Protein AF-A0A924ZHU3-F1 (afdb_monomer)

Secondary structure (DSSP, 8-state):
-HHHHHHTHHHHHHHHHHHTTTSPEEPHHHHHHHHHHHHHTTS--S-HHHHHHHHHHHHTS-GGG--HHHHGGGSSSPPPHHHHGGG---TTTEE--HHHHHHHHHHHHHHHHHHH----GGGSHHHHHHHHHHHHS--TTS--SS--HHHHHHHHHHHHTTT--HHHHHHHHHHHHHHHHT--

Radius of gyration: 19.85 Å; Cα contacts (8 Å, |Δi|>4): 183; chains: 1; bounding box: 43×30×58 Å

Nearest PDB structures (foldseek):
  6e0n-assembly1_A  TM=4.606E-01  e=7.097E+00  Elizabethkingia meningoseptica ATCC 13253 = NBRC 12535
  4f6u-assembly1_B  TM=2.136E-01  e=9.242E+00  Homo sapiens

Solvent-accessible surface area (backbone atoms only — not comparable to full-atom values): 10294 Å² total; per-residue (Å²): 107,71,70,58,52,58,51,41,35,43,61,52,49,25,50,53,60,54,49,46,60,32,68,24,36,63,25,75,67,46,46,52,49,53,52,52,51,33,42,76,68,66,26,45,88,75,59,69,69,61,51,48,51,56,50,48,61,55,34,68,45,47,48,94,74,56,46,72,75,64,56,29,74,78,34,80,41,77,73,55,72,79,62,53,58,70,73,64,70,37,29,70,37,31,40,68,57,67,66,59,50,46,52,50,15,47,52,51,28,54,54,48,32,71,75,66,73,52,89,52,69,76,57,29,47,69,47,39,31,53,26,48,49,52,56,54,54,31,58,96,87,48,74,41,65,86,62,47,49,64,58,51,53,55,41,38,51,65,64,38,59,86,77,52,51,75,79,52,44,56,55,50,52,51,49,50,52,57,50,55,68,42,64,113

Foldseek 3Di:
DLVVCLLCVQVVLLVLLQQLQQLWAFDPVLLVVLVVLCVVVQFDDDDSVLSVVLSVVLSNHGNVPRDQVSSQVVTPHRDDPVSVVSRRDWLQGTDGDLVSLLVSLVVQLVSCCVVVVDPDPLSDSVLSSQLSCCQSNDDPPDDTHSDGSVSSLVSSCVSCVVPDDPVVVVVSVVVSVVSVVSVD

Sequence (184 aa):
MMQQIWKSFPRILEQRINQLLDEAQPNSLKAFQLYKTCQAEKLWQESFEKFQLHLQDYCSLPRIERTKGQFDRYLDRPMDASIYENFHLNFRTAQIHAGSVRNLASWTHQLMRVNLQTDDEAVSISTLEKTLNRLTQPGPLNKNLNLEFSDFCETWKSVVAPFISIPNQKRFEELLAELHALDI

pLDDT: mean 90.36, std 6.96, range [60.12, 97.44]

Structure (mmCIF, N/CA/C/O backbone):
data_AF-A0A924ZHU3-F1
#
_entry.id   AF-A0A924ZHU3-F1
#
loop_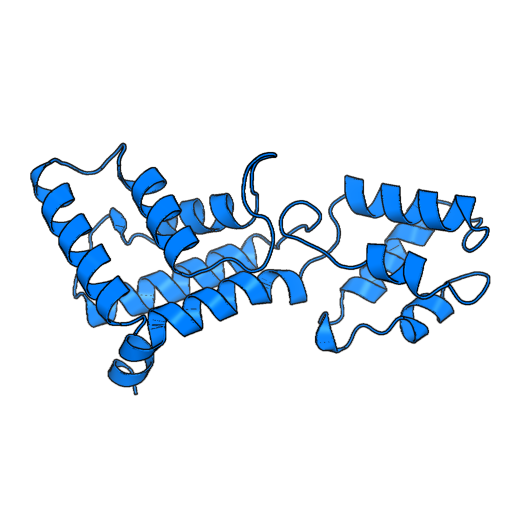
_atom_site.group_PDB
_atom_site.id
_atom_site.type_symbol
_atom_site.label_atom_id
_atom_site.label_alt_id
_atom_site.label_comp_id
_atom_site.label_asym_id
_atom_site.label_entity_id
_atom_site.label_seq_id
_atom_site.pdbx_PDB_ins_code
_atom_site.Cartn_x
_atom_site.Cartn_y
_atom_site.Cartn_z
_atom_site.occupancy
_atom_site.B_iso_or_equiv
_atom_site.auth_seq_id
_atom_site.auth_comp_id
_atom_site.auth_asym_id
_atom_site.auth_atom_id
_atom_site.pdbx_PDB_model_num
ATOM 1 N N . MET A 1 1 ? -23.331 -13.950 9.937 1.00 60.75 1 MET A N 1
ATOM 2 C CA . MET A 1 1 ? -22.477 -13.281 8.930 1.00 60.75 1 MET A CA 1
ATOM 3 C C . MET A 1 1 ? -21.673 -12.131 9.543 1.00 60.75 1 MET A C 1
ATOM 5 O O . MET A 1 1 ? -20.464 -12.263 9.621 1.00 60.75 1 MET A O 1
ATOM 9 N N . MET A 1 2 ? -22.302 -11.080 10.089 1.00 67.56 2 MET A N 1
ATOM 10 C CA . MET A 1 2 ? -21.589 -9.948 10.726 1.00 67.56 2 MET A CA 1
ATOM 11 C C . MET A 1 2 ? -20.653 -10.350 11.882 1.00 67.56 2 MET A C 1
ATOM 13 O O . MET A 1 2 ? -19.510 -9.919 11.909 1.00 67.56 2 MET A O 1
ATOM 17 N N . GLN A 1 3 ? -21.081 -11.251 12.774 1.00 73.38 3 GLN A N 1
ATOM 18 C CA . GLN A 1 3 ? -20.228 -11.750 13.867 1.00 73.38 3 GLN A CA 1
ATOM 19 C C . GLN A 1 3 ? -19.019 -12.568 13.383 1.00 73.38 3 GLN A C 1
ATOM 21 O O . GLN A 1 3 ? -17.978 -12.563 14.027 1.00 73.38 3 GLN A O 1
ATOM 26 N N . GLN A 1 4 ? -19.140 -13.280 12.257 1.00 75.94 4 GLN A N 1
ATOM 27 C CA . GLN A 1 4 ? -18.009 -14.010 11.669 1.00 75.94 4 GLN A CA 1
ATOM 28 C C . GLN A 1 4 ? -17.014 -13.039 11.029 1.00 75.94 4 GLN A C 1
ATOM 30 O O . GLN A 1 4 ? -15.817 -13.193 11.227 1.00 75.94 4 GLN A O 1
ATOM 35 N N . ILE A 1 5 ? -17.509 -12.008 10.334 1.00 81.69 5 ILE A N 1
ATOM 36 C CA . ILE A 1 5 ? -16.665 -10.940 9.781 1.00 81.69 5 ILE A CA 1
ATOM 37 C C . ILE A 1 5 ? -15.927 -10.209 10.906 1.00 81.69 5 ILE A C 1
ATOM 39 O O . ILE A 1 5 ? -14.743 -9.937 10.762 1.00 81.69 5 ILE A O 1
ATOM 43 N N . TRP A 1 6 ? -16.594 -9.946 12.033 1.00 87.88 6 TRP A N 1
ATOM 44 C CA . TRP A 1 6 ? -15.964 -9.331 13.201 1.00 87.88 6 TRP A CA 1
ATOM 45 C C . TRP A 1 6 ? -14.854 -10.198 13.798 1.00 87.88 6 TRP A C 1
ATOM 47 O O . TRP A 1 6 ? -13.767 -9.702 14.056 1.00 87.88 6 TRP A O 1
ATOM 57 N N . LYS A 1 7 ? -15.077 -11.509 13.938 1.00 87.25 7 LYS A N 1
ATOM 58 C CA . LYS A 1 7 ? -14.036 -12.434 14.416 1.00 87.25 7 LYS A CA 1
ATOM 59 C C . LYS A 1 7 ? -12.808 -12.489 13.511 1.00 87.25 7 LYS A C 1
ATOM 61 O O . LYS A 1 7 ? -11.726 -12.768 13.990 1.00 87.25 7 LYS A O 1
ATOM 66 N N . SER A 1 8 ? -12.974 -12.242 12.216 1.00 90.19 8 SER A N 1
ATOM 67 C CA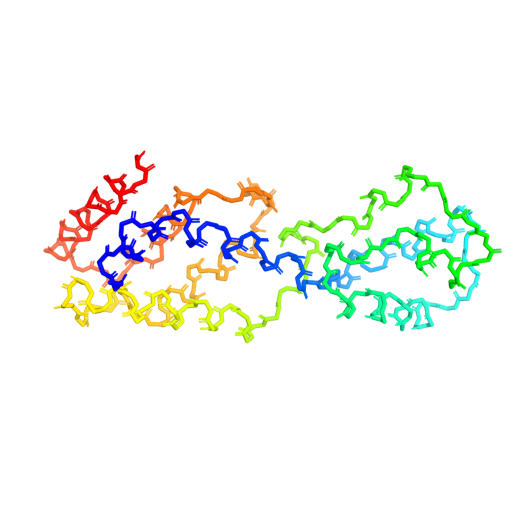 . SER A 1 8 ? -11.867 -12.186 11.255 1.00 90.19 8 SER A CA 1
ATOM 68 C C . SER A 1 8 ? -11.434 -10.757 10.930 1.00 90.19 8 SER A C 1
ATOM 70 O O . SER A 1 8 ? -10.665 -10.559 9.991 1.00 90.19 8 SER A O 1
ATOM 72 N N . PHE A 1 9 ? -11.937 -9.758 11.660 1.00 92.44 9 PHE A N 1
ATOM 73 C CA . PHE A 1 9 ? -11.717 -8.353 11.344 1.00 92.44 9 PHE A CA 1
ATOM 74 C C . PHE A 1 9 ? -10.229 -7.976 11.300 1.00 92.44 9 PHE A C 1
ATOM 76 O O . PHE A 1 9 ? -9.853 -7.391 10.283 1.00 92.44 9 PHE A O 1
ATOM 83 N N . PRO A 1 10 ? -9.380 -8.346 12.286 1.00 93.69 10 PRO A N 1
ATOM 84 C CA . PRO A 1 10 ? -7.948 -8.037 12.251 1.00 93.69 10 PRO A CA 1
ATOM 85 C C . PRO A 1 10 ? -7.275 -8.499 10.959 1.00 93.69 10 PRO A C 1
ATOM 87 O O . PRO A 1 10 ? -6.765 -7.693 10.179 1.00 93.69 10 PRO A O 1
ATOM 90 N N . ARG A 1 11 ? -7.424 -9.792 10.655 1.00 93.94 11 ARG A N 1
ATOM 91 C CA . ARG A 1 11 ? -6.880 -10.421 9.452 1.00 93.94 11 ARG A CA 1
ATOM 92 C C . ARG A 1 11 ? -7.414 -9.800 8.161 1.00 93.94 11 ARG A C 1
ATOM 94 O O . ARG A 1 11 ? -6.655 -9.592 7.219 1.00 93.94 11 ARG A O 1
ATOM 101 N N . ILE A 1 12 ? -8.717 -9.523 8.078 1.00 94.62 12 ILE A N 1
ATOM 102 C CA . ILE A 1 12 ? -9.308 -8.922 6.871 1.00 94.62 12 ILE A CA 1
ATOM 103 C C . ILE A 1 12 ? -8.817 -7.481 6.700 1.00 94.62 12 ILE A C 1
ATOM 105 O O . ILE A 1 12 ? -8.550 -7.067 5.572 1.00 94.62 12 ILE A O 1
ATOM 109 N N . LEU A 1 13 ? -8.701 -6.712 7.786 1.00 95.75 13 LEU A N 1
ATOM 110 C CA . LEU A 1 13 ? -8.187 -5.347 7.728 1.00 95.75 13 LEU A CA 1
ATOM 111 C C . LEU A 1 13 ? -6.731 -5.344 7.259 1.00 95.75 13 LEU A C 1
ATOM 113 O O . LEU A 1 13 ? -6.408 -4.608 6.331 1.00 95.75 13 LEU A O 1
ATOM 117 N N . GLU A 1 14 ? -5.886 -6.194 7.838 1.00 95.38 14 GLU A N 1
ATOM 118 C CA . GLU A 1 14 ? -4.491 -6.367 7.424 1.00 95.38 14 GLU A CA 1
ATOM 119 C C . GLU A 1 14 ? -4.380 -6.685 5.926 1.00 95.38 14 GLU A C 1
ATOM 121 O O . GLU A 1 14 ? -3.651 -6.018 5.182 1.00 95.38 14 GLU A O 1
ATOM 126 N N . GLN A 1 15 ? -5.155 -7.666 5.456 1.00 94.69 15 GLN A N 1
ATOM 127 C CA . GLN A 1 15 ? -5.197 -8.039 4.043 1.00 94.69 15 GLN A CA 1
ATOM 128 C C . GLN A 1 15 ? -5.608 -6.859 3.164 1.00 94.69 15 GLN A C 1
ATOM 130 O O . GLN A 1 15 ? -4.941 -6.575 2.172 1.00 94.69 15 GLN A O 1
ATOM 135 N N . ARG A 1 16 ? -6.669 -6.140 3.544 1.00 95.44 16 ARG A N 1
ATOM 136 C CA . ARG A 1 16 ? -7.164 -4.984 2.788 1.00 95.44 16 ARG A CA 1
ATOM 137 C C . ARG A 1 16 ? -6.170 -3.830 2.757 1.00 95.44 16 ARG A C 1
ATOM 139 O O . ARG A 1 16 ? -6.053 -3.190 1.720 1.00 95.44 16 ARG A O 1
ATOM 146 N N . ILE A 1 17 ? -5.451 -3.571 3.853 1.00 95.81 17 ILE A N 1
ATOM 147 C CA . ILE A 1 17 ? -4.388 -2.559 3.888 1.00 95.81 17 ILE A CA 1
ATOM 148 C C . ILE A 1 17 ? -3.309 -2.926 2.869 1.00 95.81 17 ILE A C 1
ATOM 150 O O . ILE A 1 17 ? -2.978 -2.104 2.019 1.00 95.81 17 ILE A O 1
ATOM 154 N N . ASN A 1 18 ? -2.792 -4.157 2.904 1.00 94.44 18 ASN A N 1
ATOM 155 C CA . ASN A 1 18 ? -1.732 -4.588 1.987 1.00 94.44 18 ASN A CA 1
ATOM 156 C C . ASN A 1 18 ? -2.194 -4.652 0.521 1.00 94.44 18 ASN A C 1
ATOM 158 O O . ASN A 1 18 ? -1.423 -4.298 -0.370 1.00 94.44 18 ASN A O 1
ATOM 162 N N . GLN A 1 19 ? -3.457 -5.010 0.271 1.00 93.50 19 GLN A N 1
ATOM 163 C CA . GLN A 1 19 ? -4.068 -5.000 -1.065 1.00 93.50 19 GLN A CA 1
ATOM 164 C C . GLN A 1 19 ? -4.137 -3.603 -1.694 1.00 93.50 19 GLN A C 1
ATOM 166 O O . GLN A 1 19 ? -4.216 -3.497 -2.915 1.00 93.50 19 GLN A O 1
ATOM 171 N N . LEU A 1 20 ? -4.018 -2.517 -0.917 1.00 93.88 20 LEU A N 1
ATOM 172 C CA . LEU A 1 20 ? -3.909 -1.169 -1.491 1.00 93.88 20 LEU A CA 1
ATOM 173 C C . LEU A 1 20 ? -2.699 -1.033 -2.429 1.00 93.88 20 LEU A C 1
ATOM 175 O O . LEU A 1 20 ? -2.743 -0.235 -3.362 1.00 93.88 20 LEU A O 1
ATOM 179 N N . LEU A 1 21 ? -1.634 -1.817 -2.222 1.00 92.19 21 LEU A N 1
ATOM 180 C CA . LEU A 1 21 ? -0.483 -1.851 -3.131 1.00 92.19 21 LEU A CA 1
ATOM 181 C C . LEU A 1 21 ? -0.802 -2.502 -4.479 1.00 92.19 21 LEU A C 1
ATOM 183 O O . LEU A 1 21 ? -0.113 -2.219 -5.461 1.00 92.19 21 LEU A O 1
ATOM 187 N N . ASP A 1 22 ? -1.827 -3.351 -4.543 1.00 88.94 22 ASP A N 1
ATOM 188 C CA . ASP A 1 22 ? -2.189 -4.055 -5.771 1.00 88.94 22 ASP A CA 1
ATOM 189 C C . ASP A 1 22 ? -2.888 -3.130 -6.772 1.00 88.94 22 ASP A C 1
ATOM 191 O O . ASP A 1 22 ? -2.749 -3.309 -7.983 1.00 88.94 22 ASP A O 1
ATOM 195 N N . GLU A 1 23 ? -3.574 -2.107 -6.264 1.00 85.75 23 GLU A N 1
ATOM 196 C CA . GLU A 1 23 ? -4.248 -1.054 -7.035 1.00 85.75 23 GLU A CA 1
ATOM 197 C C . GLU A 1 23 ? -3.365 0.190 -7.231 1.00 85.75 23 GLU A C 1
ATOM 199 O O . GLU A 1 23 ? -3.745 1.143 -7.912 1.00 85.75 23 GLU A O 1
ATOM 204 N N . ALA A 1 24 ? -2.178 0.211 -6.623 1.00 91.56 24 ALA A N 1
ATOM 205 C CA . ALA A 1 24 ? -1.328 1.388 -6.605 1.00 91.56 24 ALA A CA 1
ATOM 206 C C . ALA A 1 24 ? -0.560 1.605 -7.913 1.00 91.56 24 ALA A C 1
ATOM 208 O O . ALA A 1 24 ? -0.170 0.660 -8.616 1.00 91.56 24 ALA A O 1
ATOM 209 N N . GLN A 1 25 ? -0.257 2.879 -8.162 1.00 91.81 25 GLN A N 1
ATOM 210 C CA . GLN A 1 25 ? 0.701 3.330 -9.170 1.00 91.81 25 GLN A CA 1
ATOM 211 C C . GLN A 1 25 ? 2.024 3.724 -8.499 1.00 91.81 25 GLN A C 1
ATOM 213 O O . GLN A 1 25 ? 2.029 4.040 -7.311 1.00 91.81 25 GLN A O 1
ATOM 218 N N . PRO A 1 26 ? 3.164 3.717 -9.205 1.00 94.06 26 PRO A N 1
ATOM 219 C CA . PRO A 1 26 ? 4.381 4.332 -8.691 1.00 94.06 26 PRO A CA 1
ATOM 220 C C . PRO A 1 26 ? 4.170 5.836 -8.492 1.00 94.06 26 PRO A C 1
ATOM 222 O O . PRO A 1 26 ? 3.602 6.506 -9.350 1.00 94.06 26 PRO A O 1
ATOM 225 N N . ASN A 1 27 ? 4.679 6.385 -7.391 1.00 94.62 27 ASN A N 1
ATOM 226 C CA . ASN A 1 27 ? 4.743 7.835 -7.226 1.00 94.62 27 ASN A CA 1
ATOM 227 C C . ASN A 1 27 ? 5.731 8.467 -8.224 1.00 94.62 27 ASN A C 1
ATOM 229 O O . ASN A 1 27 ? 6.547 7.774 -8.837 1.00 94.62 27 ASN A O 1
ATOM 233 N N . SER A 1 28 ? 5.697 9.794 -8.366 1.00 93.88 28 SER A N 1
ATOM 234 C CA . SER A 1 28 ? 6.500 10.510 -9.369 1.00 93.88 28 SER A CA 1
ATOM 235 C C . SER A 1 28 ? 8.000 10.217 -9.272 1.00 93.88 28 SER A C 1
ATOM 237 O O . SER A 1 28 ? 8.669 10.063 -10.293 1.00 93.88 28 SER A O 1
ATOM 239 N N . LEU A 1 29 ? 8.532 10.090 -8.050 1.00 94.50 29 LEU A N 1
ATOM 240 C CA . LEU A 1 29 ? 9.942 9.766 -7.838 1.00 94.50 29 LEU A CA 1
ATOM 241 C C . LEU A 1 29 ? 10.261 8.351 -8.331 1.00 94.50 29 LEU A C 1
ATOM 243 O O . LEU A 1 29 ? 11.235 8.161 -9.059 1.00 94.50 29 LEU A O 1
ATOM 247 N N . LYS A 1 30 ? 9.433 7.365 -7.971 1.00 96.06 30 LYS A N 1
ATOM 248 C CA . LYS A 1 30 ? 9.611 5.981 -8.409 1.00 96.06 30 LYS A CA 1
ATOM 249 C C . LYS A 1 30 ? 9.451 5.851 -9.922 1.00 96.06 30 LYS A C 1
ATOM 251 O O . LYS A 1 30 ? 10.271 5.188 -10.548 1.00 96.06 30 LYS A O 1
ATOM 256 N N . ALA A 1 31 ? 8.454 6.505 -10.513 1.00 96.56 31 ALA A N 1
ATOM 257 C CA . ALA A 1 31 ? 8.241 6.510 -11.958 1.00 96.56 31 ALA A CA 1
ATOM 258 C C . ALA A 1 31 ? 9.472 7.049 -12.704 1.00 96.56 31 ALA A C 1
ATOM 260 O O . ALA A 1 31 ? 9.943 6.431 -13.660 1.00 96.56 31 ALA A O 1
ATOM 261 N N . PHE A 1 32 ? 10.051 8.151 -12.221 1.00 96.56 32 PHE A N 1
ATOM 262 C CA . PHE A 1 32 ? 11.265 8.718 -12.803 1.00 96.56 32 PHE A CA 1
ATOM 263 C C . PHE A 1 32 ? 12.495 7.818 -12.615 1.00 96.56 32 PHE A C 1
ATOM 265 O O . PHE A 1 32 ? 13.305 7.681 -13.531 1.00 96.56 32 PHE A O 1
ATOM 272 N N . GLN A 1 33 ? 12.631 7.166 -11.456 1.00 96.50 33 GLN A N 1
ATOM 273 C CA . GLN A 1 33 ? 13.689 6.177 -11.228 1.00 96.50 33 GLN A CA 1
ATOM 274 C C . GLN A 1 33 ? 13.585 5.008 -12.213 1.00 96.50 33 GLN A C 1
ATOM 276 O O . GLN A 1 33 ? 14.586 4.662 -12.833 1.00 96.50 33 GLN A O 1
ATOM 281 N N . LEU A 1 34 ? 12.386 4.447 -12.401 1.00 96.56 34 LEU A N 1
ATOM 282 C CA . LEU A 1 34 ? 12.150 3.356 -13.352 1.00 96.56 34 LEU A CA 1
ATOM 283 C C . LEU A 1 34 ? 12.508 3.770 -14.780 1.00 96.56 34 LEU A C 1
ATOM 285 O O . LEU A 1 34 ? 13.227 3.044 -15.462 1.00 96.56 34 LEU A O 1
ATOM 289 N N . TYR A 1 35 ? 12.093 4.968 -15.195 1.00 97.12 35 TYR A N 1
ATOM 290 C CA . TYR A 1 35 ? 12.484 5.542 -16.480 1.00 97.12 35 TYR A CA 1
ATOM 291 C C . TYR A 1 35 ? 14.008 5.600 -16.636 1.00 97.12 35 TYR A C 1
ATOM 293 O O . TYR A 1 35 ? 14.548 5.126 -17.635 1.00 97.12 35 TYR A O 1
ATOM 301 N N . LYS A 1 36 ? 14.724 6.129 -15.636 1.00 97.44 36 LYS A N 1
ATOM 302 C CA . LYS A 1 36 ? 16.190 6.224 -15.677 1.00 97.44 36 LYS A CA 1
ATOM 303 C C . LYS A 1 36 ? 16.874 4.865 -15.715 1.00 97.44 36 LYS A C 1
ATOM 305 O O . LYS A 1 36 ? 17.852 4.720 -16.447 1.00 97.44 36 LYS A O 1
ATOM 310 N N . THR A 1 37 ? 16.350 3.879 -14.996 1.00 96.12 37 THR A N 1
ATOM 311 C CA . THR A 1 37 ? 16.824 2.496 -15.088 1.00 96.12 37 THR A CA 1
ATOM 312 C C . THR A 1 37 ? 16.625 1.946 -16.501 1.00 96.12 37 THR A C 1
ATOM 314 O O . THR A 1 37 ? 17.580 1.453 -17.091 1.00 96.12 37 THR A O 1
ATOM 317 N N . CYS A 1 38 ? 15.440 2.103 -17.099 1.00 95.75 38 CYS A N 1
ATOM 318 C CA . CYS A 1 38 ? 15.186 1.657 -18.471 1.00 95.75 38 CYS A CA 1
ATOM 319 C C . CYS A 1 38 ? 16.083 2.363 -19.504 1.00 95.75 38 CYS A C 1
ATOM 321 O O . CYS A 1 38 ? 16.545 1.713 -20.441 1.00 95.75 38 CYS A O 1
ATOM 323 N N . GLN A 1 39 ? 16.388 3.655 -19.328 1.00 96.19 39 GLN A N 1
ATOM 324 C CA . GLN A 1 39 ? 17.339 4.368 -20.192 1.00 96.19 39 GLN A CA 1
ATOM 325 C C . GLN A 1 39 ? 18.766 3.822 -20.062 1.00 96.19 39 GLN A C 1
ATOM 327 O O . GLN A 1 39 ? 19.419 3.559 -21.072 1.00 96.19 39 GLN A O 1
ATOM 332 N N . ALA A 1 40 ? 19.254 3.647 -18.829 1.00 96.12 40 ALA A N 1
ATOM 333 C CA . ALA A 1 40 ? 20.600 3.134 -18.568 1.00 96.12 40 ALA A CA 1
ATOM 334 C C . ALA A 1 40 ? 20.795 1.736 -19.176 1.00 96.12 40 ALA A C 1
ATOM 336 O O . ALA A 1 40 ? 21.826 1.452 -19.785 1.00 96.12 40 ALA A O 1
ATOM 337 N N . GLU A 1 41 ? 19.751 0.913 -19.098 1.00 95.31 41 GLU A N 1
ATOM 338 C CA . GLU A 1 41 ? 19.720 -0.449 -19.626 1.00 95.31 41 GLU A CA 1
ATOM 339 C C . GLU A 1 41 ? 19.329 -0.514 -21.110 1.00 95.31 41 GLU A C 1
ATOM 341 O O . GLU A 1 41 ? 19.125 -1.600 -21.652 1.00 95.31 41 GLU A O 1
ATOM 346 N N . LYS A 1 42 ? 19.234 0.625 -21.810 1.00 95.75 42 LYS A N 1
ATOM 347 C CA . LYS A 1 42 ? 18.876 0.692 -23.241 1.00 95.75 42 LYS A CA 1
ATOM 348 C C . LYS A 1 42 ? 17.577 -0.067 -23.567 1.00 95.75 42 LYS A C 1
ATOM 350 O O . LYS A 1 42 ? 17.490 -0.738 -24.593 1.00 95.75 42 LYS A O 1
ATOM 355 N N . LEU A 1 43 ? 16.610 -0.029 -22.652 1.00 96.38 43 LEU A N 1
ATOM 356 C CA . LEU A 1 43 ? 15.262 -0.587 -22.815 1.00 96.38 43 LEU A CA 1
ATOM 357 C C . LEU A 1 43 ? 14.275 0.462 -23.342 1.00 96.38 43 LEU A C 1
ATOM 359 O O . LEU A 1 43 ? 13.190 0.106 -23.791 1.00 96.38 43 LEU A O 1
ATOM 363 N N . TRP A 1 44 ? 14.632 1.742 -23.216 1.00 96.94 44 TRP A N 1
ATOM 364 C CA . TRP A 1 44 ? 13.792 2.872 -23.582 1.00 96.94 44 TRP A CA 1
ATOM 365 C C . TRP A 1 44 ? 14.644 4.067 -24.019 1.00 96.94 44 TRP A C 1
ATOM 367 O O . TRP A 1 44 ? 15.553 4.477 -23.289 1.00 96.94 44 TRP A O 1
ATOM 377 N N . GLN A 1 45 ? 14.332 4.657 -25.173 1.00 94.44 45 GLN A N 1
ATOM 378 C CA . GLN A 1 45 ? 15.049 5.829 -25.705 1.00 94.44 45 GLN A CA 1
ATOM 379 C C . GLN A 1 45 ? 14.197 7.100 -25.811 1.00 94.44 45 GLN A C 1
ATOM 381 O O . GLN A 1 45 ? 14.742 8.188 -26.002 1.00 94.44 45 GLN A O 1
ATOM 386 N N . GLU A 1 46 ? 12.877 6.988 -25.674 1.00 96.00 46 GLU A N 1
ATOM 387 C CA . GLU A 1 46 ? 11.964 8.118 -25.836 1.00 96.00 46 GLU A CA 1
ATOM 388 C C . GLU A 1 46 ? 11.847 8.986 -24.568 1.00 96.00 46 GLU A C 1
ATOM 390 O O . GLU A 1 46 ? 12.531 8.772 -23.564 1.00 96.00 46 GLU A O 1
ATOM 395 N N . SER A 1 47 ? 10.974 9.997 -24.608 1.00 96.75 47 SER A N 1
ATOM 396 C CA . SER A 1 47 ? 10.793 10.942 -23.506 1.00 96.75 47 SER A CA 1
ATOM 397 C C . SER A 1 47 ? 10.153 10.306 -22.265 1.00 96.75 47 SER A C 1
ATOM 399 O O . SER A 1 47 ? 9.550 9.228 -22.321 1.00 96.75 47 SER A O 1
ATOM 401 N N . PHE A 1 48 ? 10.275 10.996 -21.127 1.00 96.81 48 PHE A N 1
ATOM 402 C CA . PHE A 1 48 ? 9.678 10.554 -19.867 1.00 96.81 48 PHE A CA 1
ATOM 403 C C . PHE A 1 48 ? 8.147 10.551 -19.931 1.00 96.81 48 PHE A C 1
ATOM 405 O O . PHE A 1 48 ? 7.520 9.650 -19.388 1.00 96.81 48 PHE A O 1
ATOM 412 N N . GLU A 1 49 ? 7.543 11.510 -20.632 1.00 96.25 49 GLU A N 1
ATOM 413 C CA . GLU A 1 49 ? 6.088 11.621 -20.769 1.00 96.25 49 GLU A CA 1
ATOM 414 C C . GLU A 1 49 ? 5.506 10.381 -21.454 1.00 96.25 49 GLU A C 1
ATOM 416 O O . GLU A 1 49 ? 4.514 9.823 -20.991 1.00 96.25 49 GLU A O 1
ATOM 421 N N . LYS A 1 50 ? 6.159 9.897 -22.518 1.00 96.25 50 LYS A N 1
ATOM 422 C CA . LYS A 1 50 ? 5.744 8.668 -23.204 1.00 96.25 50 LYS A CA 1
ATOM 423 C C . LYS A 1 50 ? 5.939 7.428 -22.336 1.00 96.25 50 LYS A C 1
ATOM 425 O O . LYS A 1 50 ? 5.055 6.579 -22.282 1.00 96.25 50 LYS A O 1
ATOM 430 N N . PHE A 1 51 ? 7.053 7.351 -21.607 1.00 96.62 51 PHE A N 1
ATOM 431 C CA . PHE A 1 51 ? 7.278 6.264 -20.653 1.00 96.62 51 PHE A CA 1
ATOM 432 C C . PHE A 1 51 ? 6.194 6.240 -19.571 1.00 96.62 51 PHE A C 1
ATOM 434 O O . PHE A 1 51 ? 5.664 5.185 -19.232 1.00 96.62 51 PHE A O 1
ATOM 441 N N . GLN A 1 52 ? 5.844 7.414 -19.043 1.00 94.50 52 GLN A N 1
ATOM 442 C CA . GLN A 1 52 ? 4.841 7.563 -18.001 1.00 94.50 52 GLN A CA 1
ATOM 443 C C . GLN A 1 52 ? 3.456 7.110 -18.473 1.00 94.50 52 GLN A C 1
ATOM 445 O O . GLN A 1 52 ? 2.757 6.474 -17.689 1.00 94.50 52 GLN A O 1
ATOM 450 N N . LEU A 1 53 ? 3.082 7.372 -19.729 1.00 94.94 53 LEU A N 1
ATOM 451 C CA . LEU A 1 53 ? 1.827 6.871 -20.301 1.00 94.94 53 LEU A CA 1
ATOM 452 C C . LEU A 1 53 ? 1.777 5.337 -20.285 1.00 94.94 53 LEU A C 1
ATOM 454 O O . LEU A 1 53 ? 0.854 4.763 -19.716 1.00 94.94 53 LEU A O 1
ATOM 458 N N . HIS A 1 54 ? 2.810 4.660 -20.793 1.00 95.12 54 HIS A N 1
ATOM 459 C CA . HIS A 1 54 ? 2.847 3.191 -20.775 1.00 95.12 54 HIS A CA 1
ATOM 460 C C . HIS A 1 54 ? 2.942 2.608 -19.364 1.00 95.12 54 HIS A C 1
ATOM 462 O O . HIS A 1 54 ? 2.383 1.547 -19.086 1.00 95.12 54 HIS A O 1
ATOM 468 N N . LEU A 1 55 ? 3.632 3.296 -18.452 1.00 94.56 55 LEU A N 1
ATOM 469 C CA . LEU A 1 55 ? 3.676 2.917 -17.044 1.00 94.56 55 LEU A CA 1
ATOM 470 C C . LEU A 1 55 ? 2.295 3.038 -16.389 1.00 94.56 55 LEU A C 1
ATOM 472 O O . LEU A 1 55 ? 1.920 2.167 -15.609 1.00 94.56 55 LEU A O 1
ATOM 476 N N . GLN A 1 56 ? 1.528 4.079 -16.717 1.00 91.75 56 GLN A N 1
ATOM 477 C CA . GLN A 1 56 ? 0.150 4.242 -16.253 1.00 91.75 56 GLN A CA 1
ATOM 478 C C . GLN A 1 56 ? -0.766 3.162 -16.826 1.00 91.75 56 GLN A C 1
ATOM 480 O O . GLN A 1 56 ? -1.499 2.544 -16.056 1.00 91.75 56 GLN A O 1
ATOM 485 N N . ASP A 1 57 ? -0.673 2.874 -18.125 1.00 91.31 57 ASP A N 1
ATOM 486 C CA . ASP A 1 57 ? -1.437 1.796 -18.763 1.00 91.31 57 ASP A CA 1
ATOM 487 C C . ASP A 1 57 ? -1.131 0.448 -18.105 1.00 91.31 57 ASP A C 1
ATOM 489 O O . ASP A 1 57 ? -2.036 -0.306 -17.748 1.00 91.31 57 ASP A O 1
ATOM 493 N N . TYR A 1 58 ? 0.147 0.164 -17.859 1.00 92.19 58 TYR A N 1
ATOM 494 C CA . TYR A 1 58 ? 0.579 -1.047 -17.170 1.00 92.19 58 TYR A CA 1
ATOM 495 C C . TYR A 1 58 ? 0.080 -1.122 -15.722 1.00 92.19 58 TYR A C 1
ATOM 497 O O . TYR A 1 58 ? -0.387 -2.168 -15.268 1.00 92.19 58 TYR A O 1
ATOM 505 N N . CYS A 1 59 ? 0.146 -0.009 -14.990 1.00 89.62 59 CYS A N 1
ATOM 506 C CA . CYS A 1 59 ? -0.319 0.068 -13.609 1.00 89.62 59 CYS A CA 1
ATOM 507 C C . CYS A 1 59 ? -1.839 0.250 -13.474 1.00 89.62 59 CYS A C 1
ATOM 509 O O . CYS A 1 59 ? -2.335 0.273 -12.350 1.00 89.62 59 CYS A O 1
ATOM 511 N N . SER A 1 60 ? -2.588 0.354 -14.575 1.00 86.56 60 SER A N 1
ATOM 512 C CA . SER A 1 60 ? -4.056 0.363 -14.545 1.00 86.56 60 SER A CA 1
ATOM 513 C C . SER A 1 60 ? -4.643 -1.015 -14.215 1.00 86.56 60 SER A C 1
ATOM 515 O O . SER A 1 60 ? -5.739 -1.105 -13.667 1.00 86.56 60 SER A O 1
ATOM 517 N N . LEU A 1 61 ? -3.893 -2.085 -14.495 1.00 85.31 61 LEU A N 1
ATOM 518 C CA . LEU A 1 61 ? -4.262 -3.452 -14.139 1.00 85.31 61 LEU A CA 1
ATOM 519 C C . LEU A 1 61 ? -3.965 -3.731 -12.657 1.00 85.31 61 LEU A C 1
ATOM 521 O O . LEU A 1 61 ? -3.010 -3.163 -12.117 1.00 85.31 61 LEU A O 1
ATOM 525 N N . PRO A 1 62 ? -4.698 -4.639 -11.991 1.00 81.81 62 PRO A N 1
ATOM 526 C CA . PRO A 1 62 ? -4.328 -5.136 -10.668 1.00 81.81 62 PRO A CA 1
ATOM 527 C C . PRO A 1 62 ? -2.943 -5.791 -10.681 1.00 81.81 62 PRO A C 1
ATOM 529 O O . PRO A 1 62 ? -2.599 -6.507 -11.622 1.00 81.81 62 PRO A O 1
ATOM 532 N N . ARG A 1 63 ? -2.145 -5.611 -9.622 1.00 83.56 63 ARG A N 1
ATOM 533 C CA . ARG A 1 63 ? -0.781 -6.171 -9.531 1.00 83.56 63 ARG A CA 1
ATOM 534 C C . ARG A 1 63 ? -0.700 -7.670 -9.825 1.00 83.56 63 ARG A C 1
ATOM 536 O O . ARG A 1 63 ? 0.262 -8.093 -10.453 1.00 83.56 63 ARG A O 1
ATOM 543 N N . ILE A 1 64 ? -1.685 -8.459 -9.402 1.00 83.38 64 ILE A N 1
ATOM 544 C CA . ILE A 1 64 ? -1.723 -9.910 -9.652 1.00 83.38 64 ILE A CA 1
ATOM 545 C C . ILE A 1 64 ? -1.839 -10.269 -11.144 1.00 83.38 64 ILE A C 1
ATOM 547 O O . ILE A 1 64 ? -1.471 -11.371 -11.537 1.00 83.38 64 ILE A O 1
ATOM 551 N N . GLU A 1 65 ? -2.320 -9.341 -11.975 1.00 86.25 65 GLU A N 1
ATOM 552 C CA . GLU A 1 65 ? -2.462 -9.501 -13.428 1.00 86.25 65 GLU A CA 1
ATOM 553 C C . GLU A 1 65 ? -1.287 -8.890 -14.204 1.00 86.25 65 GLU A C 1
ATOM 555 O O . GLU A 1 65 ? -1.106 -9.181 -15.391 1.00 86.25 65 GLU A O 1
ATOM 560 N N . ARG A 1 66 ? -0.483 -8.053 -13.536 1.00 88.94 66 ARG A N 1
ATOM 561 C CA . ARG A 1 66 ? 0.693 -7.391 -14.102 1.00 88.94 66 ARG A CA 1
ATOM 562 C C . ARG A 1 66 ? 1.811 -8.407 -14.299 1.00 88.94 66 ARG A C 1
ATOM 564 O O . ARG A 1 66 ? 2.372 -8.946 -13.344 1.00 88.94 66 ARG A O 1
ATOM 571 N N . THR A 1 67 ? 2.170 -8.643 -15.553 1.00 90.62 67 THR A N 1
ATOM 572 C CA . THR A 1 67 ? 3.289 -9.517 -15.910 1.00 90.62 67 THR A CA 1
ATOM 573 C C . THR A 1 67 ? 4.384 -8.729 -16.604 1.00 90.62 67 THR A C 1
ATOM 575 O O . THR A 1 67 ? 4.123 -7.848 -17.422 1.00 90.62 67 THR A O 1
ATOM 578 N N . LYS A 1 68 ? 5.636 -9.124 -16.362 1.00 93.12 68 LYS A N 1
ATOM 579 C CA . LYS A 1 68 ? 6.803 -8.579 -17.062 1.00 93.12 68 LYS A CA 1
ATOM 580 C C . LYS A 1 68 ? 6.602 -8.541 -18.581 1.00 93.12 68 LYS A C 1
ATOM 582 O O . LYS A 1 68 ? 6.849 -7.521 -19.212 1.00 93.12 68 LYS A O 1
ATOM 587 N N . GLY A 1 69 ? 6.077 -9.631 -19.147 1.00 92.00 69 GLY A N 1
ATOM 588 C CA . GLY A 1 69 ? 5.839 -9.761 -20.583 1.00 92.00 69 GLY A CA 1
ATOM 589 C C . GLY A 1 69 ? 4.786 -8.803 -21.149 1.00 92.00 69 GLY A C 1
ATOM 590 O O . GLY A 1 69 ? 4.780 -8.578 -22.355 1.00 92.00 69 GLY A O 1
ATOM 591 N N . GLN A 1 70 ? 3.897 -8.232 -20.328 1.00 91.69 70 GLN A N 1
ATOM 592 C CA . GLN A 1 70 ? 3.011 -7.151 -20.774 1.00 91.69 70 GLN A CA 1
ATOM 593 C C . GLN A 1 70 ? 3.784 -5.842 -20.920 1.00 91.69 70 GLN A C 1
ATOM 595 O O . GLN A 1 70 ? 3.624 -5.173 -21.936 1.00 91.69 70 GLN A O 1
ATOM 600 N N . PHE A 1 71 ? 4.634 -5.497 -19.946 1.00 93.38 71 PHE A N 1
ATOM 601 C CA . PHE A 1 71 ? 5.417 -4.263 -20.008 1.00 93.38 71 PHE A CA 1
ATOM 602 C C . PHE A 1 71 ? 6.514 -4.324 -21.076 1.00 93.38 71 PHE A C 1
ATOM 604 O O . PHE A 1 71 ? 6.738 -3.341 -21.773 1.00 93.38 71 PHE A O 1
ATOM 611 N N . ASP A 1 72 ? 7.122 -5.499 -21.277 1.00 93.75 72 ASP A N 1
ATOM 612 C CA . ASP A 1 72 ? 8.118 -5.739 -22.331 1.00 93.75 72 ASP A CA 1
ATOM 613 C C . ASP A 1 72 ? 7.613 -5.356 -23.735 1.00 93.75 72 ASP A C 1
ATOM 615 O O . ASP A 1 72 ? 8.420 -5.027 -24.595 1.00 93.75 72 ASP A O 1
ATOM 619 N N . ARG A 1 73 ? 6.292 -5.365 -23.979 1.00 93.62 73 ARG A N 1
ATOM 620 C CA . ARG A 1 73 ? 5.699 -4.973 -25.275 1.00 93.62 73 ARG A CA 1
ATOM 621 C C . ARG A 1 73 ? 5.860 -3.491 -25.592 1.00 93.62 73 ARG A C 1
ATOM 623 O O . ARG A 1 73 ? 5.754 -3.121 -26.756 1.00 93.62 73 ARG A O 1
ATOM 630 N N . TYR A 1 74 ? 6.055 -2.665 -24.569 1.00 93.75 74 TYR A N 1
ATOM 631 C CA . TYR A 1 74 ? 6.290 -1.235 -24.727 1.00 93.75 74 TYR A CA 1
ATOM 632 C C . TYR A 1 74 ? 7.779 -0.908 -24.860 1.00 93.75 74 TYR A C 1
ATOM 634 O O . TYR A 1 74 ? 8.115 0.191 -25.273 1.00 93.75 74 TYR A O 1
ATOM 642 N N . LEU A 1 75 ? 8.672 -1.828 -24.492 1.00 95.06 75 LEU A N 1
ATOM 643 C CA . LEU A 1 75 ? 10.109 -1.581 -24.452 1.00 95.06 75 LEU A CA 1
ATOM 644 C C . LEU A 1 75 ? 10.780 -1.904 -25.791 1.00 95.06 75 LEU A C 1
ATOM 646 O O . LEU A 1 75 ? 10.322 -2.759 -26.547 1.00 95.06 75 LEU A O 1
ATOM 650 N N . ASP A 1 76 ? 11.932 -1.277 -26.037 1.00 94.62 76 ASP A N 1
ATOM 651 C CA . ASP A 1 76 ? 12.746 -1.502 -27.243 1.00 94.62 76 ASP A CA 1
ATOM 652 C C . ASP A 1 76 ? 13.280 -2.946 -27.322 1.00 94.62 76 ASP A C 1
ATOM 654 O O . ASP A 1 76 ? 13.603 -3.460 -28.395 1.00 94.62 76 ASP A O 1
ATOM 658 N N . ARG A 1 77 ? 13.402 -3.606 -26.165 1.00 93.81 77 ARG A N 1
ATOM 659 C CA . ARG A 1 77 ? 13.788 -5.012 -26.016 1.00 93.81 77 ARG A CA 1
ATOM 660 C C . ARG A 1 77 ? 13.249 -5.578 -24.697 1.00 93.81 77 ARG A C 1
ATOM 662 O O . ARG A 1 77 ? 13.008 -4.802 -23.770 1.00 93.81 77 ARG A O 1
ATOM 669 N N . PRO A 1 78 ? 13.117 -6.912 -24.568 1.00 93.88 78 PRO A N 1
ATOM 670 C CA . PRO A 1 78 ? 12.703 -7.531 -23.314 1.00 93.88 78 PRO A CA 1
ATOM 671 C C . PRO A 1 78 ? 13.628 -7.135 -22.160 1.00 93.88 78 PRO A C 1
ATOM 673 O O . PRO A 1 78 ? 14.852 -7.179 -22.290 1.00 93.88 78 PRO A O 1
ATOM 676 N N . MET A 1 79 ? 13.031 -6.767 -21.030 1.00 95.00 79 MET A N 1
ATOM 677 C CA . MET A 1 79 ? 13.744 -6.405 -19.808 1.00 95.00 79 MET A CA 1
ATOM 678 C C . MET A 1 79 ? 14.348 -7.646 -19.131 1.00 95.00 79 MET A C 1
ATOM 680 O O . MET A 1 79 ? 13.863 -8.759 -19.332 1.00 95.00 79 MET A O 1
ATOM 684 N N . ASP A 1 80 ? 15.356 -7.487 -18.277 1.00 94.00 80 ASP A N 1
ATOM 685 C CA . ASP A 1 80 ? 15.824 -8.577 -17.412 1.00 94.00 80 ASP A CA 1
ATOM 686 C C . ASP A 1 80 ? 14.943 -8.733 -16.165 1.00 94.00 80 ASP A C 1
ATOM 688 O O . ASP A 1 80 ? 14.351 -7.774 -15.666 1.00 94.00 80 ASP A O 1
ATOM 692 N N . ALA A 1 81 ? 14.852 -9.953 -15.626 1.00 91.69 81 ALA A N 1
ATOM 693 C CA . ALA A 1 81 ? 14.029 -10.227 -14.443 1.00 91.69 81 ALA A CA 1
ATOM 694 C C . ALA A 1 81 ? 14.458 -9.397 -13.216 1.00 91.69 81 ALA A C 1
ATOM 696 O O . ALA A 1 81 ? 13.606 -8.886 -12.497 1.00 91.69 81 ALA A O 1
ATOM 697 N N . SER A 1 82 ? 15.763 -9.182 -13.031 1.00 91.50 82 SER A N 1
ATOM 698 C CA . SER A 1 82 ? 16.314 -8.357 -11.947 1.00 91.50 82 SER A CA 1
ATOM 699 C C . SER A 1 82 ? 15.908 -6.883 -12.046 1.00 91.50 82 SER A C 1
ATOM 701 O O . SER A 1 82 ? 15.692 -6.222 -11.035 1.00 91.50 82 SER A O 1
ATOM 703 N N . ILE A 1 83 ? 15.765 -6.350 -13.263 1.00 92.12 83 ILE A N 1
ATOM 704 C CA . ILE A 1 83 ? 15.287 -4.979 -13.473 1.00 92.12 83 ILE A CA 1
ATOM 705 C C . ILE A 1 83 ? 13.785 -4.917 -13.190 1.00 92.12 83 ILE A C 1
ATOM 707 O O . ILE A 1 83 ? 13.319 -3.969 -12.557 1.00 92.12 83 ILE A O 1
ATOM 711 N N . TYR A 1 84 ? 13.038 -5.941 -13.611 1.00 92.69 84 TYR A N 1
ATOM 712 C CA . TYR A 1 84 ? 11.599 -6.030 -13.382 1.00 92.69 84 TYR A CA 1
ATOM 713 C C . TYR A 1 84 ? 11.234 -6.023 -11.892 1.00 92.69 84 TYR A C 1
ATOM 715 O O . TYR A 1 84 ? 10.241 -5.406 -11.515 1.00 92.69 84 TYR A O 1
ATOM 723 N N . GLU A 1 85 ? 12.058 -6.609 -11.021 1.00 89.31 85 GLU A N 1
ATOM 724 C CA . GLU A 1 85 ? 11.848 -6.545 -9.567 1.00 89.31 85 GLU A CA 1
ATOM 725 C C . GLU A 1 85 ? 11.766 -5.104 -9.040 1.00 89.31 85 GLU A C 1
ATOM 727 O O . GLU A 1 85 ? 11.023 -4.833 -8.094 1.00 89.31 85 GLU A O 1
ATOM 732 N N . ASN A 1 86 ? 12.435 -4.144 -9.691 1.00 88.38 86 ASN A N 1
ATOM 733 C CA . ASN A 1 86 ? 12.334 -2.737 -9.314 1.00 88.38 86 ASN A CA 1
ATOM 734 C C . ASN A 1 86 ? 10.935 -2.155 -9.547 1.00 88.38 86 ASN A C 1
ATOM 736 O O . ASN A 1 86 ? 10.621 -1.134 -8.937 1.00 88.38 86 ASN A O 1
ATOM 740 N N . PHE A 1 87 ? 10.095 -2.758 -10.391 1.00 90.31 87 PHE A N 1
ATOM 741 C CA . PHE A 1 87 ? 8.715 -2.314 -10.619 1.00 90.31 87 PHE A CA 1
ATOM 742 C C . PHE A 1 87 ? 7.782 -2.689 -9.463 1.00 90.31 87 PHE A C 1
ATOM 744 O O . PHE A 1 87 ? 6.680 -2.145 -9.370 1.00 90.31 87 PHE A O 1
ATOM 751 N N . HIS A 1 88 ? 8.205 -3.575 -8.556 1.00 90.19 88 HIS A N 1
ATOM 752 C CA . HIS A 1 88 ? 7.434 -3.877 -7.358 1.00 90.19 88 HIS A CA 1
ATOM 753 C C . HIS A 1 88 ? 7.337 -2.647 -6.450 1.00 90.19 88 HIS A C 1
ATOM 755 O O . HIS A 1 88 ? 8.328 -1.993 -6.110 1.00 90.19 88 HIS A O 1
ATOM 761 N N . LEU A 1 89 ? 6.104 -2.331 -6.062 1.00 92.56 89 LEU A N 1
ATOM 762 C CA . LEU A 1 89 ? 5.801 -1.186 -5.221 1.00 92.56 89 LEU A CA 1
ATOM 763 C C . LEU A 1 89 ? 5.770 -1.581 -3.747 1.00 92.56 89 LEU A C 1
ATOM 765 O O . LEU A 1 89 ? 5.414 -2.699 -3.378 1.00 92.56 89 LEU A O 1
ATOM 769 N N . ASN A 1 90 ? 6.124 -0.613 -2.916 1.00 94.31 90 ASN A N 1
ATOM 770 C CA . ASN A 1 90 ? 5.913 -0.616 -1.478 1.00 94.31 90 ASN A CA 1
ATOM 771 C C . ASN A 1 90 ? 5.212 0.689 -1.087 1.00 94.31 90 ASN A C 1
ATOM 773 O O . ASN A 1 90 ? 5.134 1.604 -1.903 1.00 94.31 90 ASN A O 1
ATOM 777 N N . PHE A 1 91 ? 4.743 0.829 0.152 1.00 95.06 91 PHE A N 1
ATOM 778 C CA . PHE A 1 91 ? 3.984 2.018 0.569 1.00 95.06 91 PHE A CA 1
ATOM 779 C C . PHE A 1 91 ? 4.774 3.335 0.471 1.00 95.06 91 PHE A C 1
ATOM 781 O O . PHE A 1 91 ? 4.185 4.407 0.447 1.00 95.06 91 PHE A O 1
ATOM 788 N N . ARG A 1 92 ? 6.108 3.286 0.355 1.00 94.38 92 ARG A N 1
ATOM 789 C CA . ARG A 1 92 ? 6.945 4.478 0.140 1.00 94.38 92 ARG A CA 1
ATOM 790 C C . ARG A 1 92 ? 7.074 4.856 -1.335 1.00 94.38 92 ARG A C 1
ATOM 792 O O . ARG A 1 92 ? 7.279 6.024 -1.655 1.00 94.38 92 ARG A O 1
ATOM 799 N N . THR A 1 93 ? 7.030 3.874 -2.227 1.00 94.44 93 THR A N 1
ATOM 800 C CA . THR A 1 93 ? 7.186 4.067 -3.677 1.00 94.44 93 THR A CA 1
ATOM 801 C C . THR A 1 93 ? 5.856 4.080 -4.418 1.00 94.44 93 THR A C 1
ATOM 803 O O . THR A 1 93 ? 5.813 4.477 -5.581 1.00 94.44 93 THR A O 1
ATOM 806 N N . ALA A 1 94 ? 4.782 3.674 -3.748 1.00 94.12 94 ALA A N 1
ATOM 807 C CA . ALA A 1 94 ? 3.421 3.693 -4.235 1.00 94.12 94 ALA A C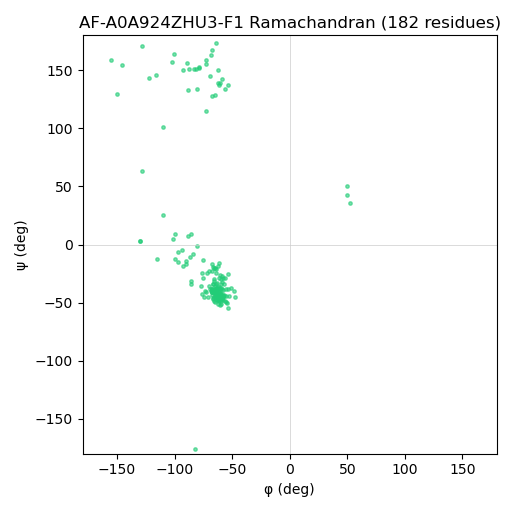A 1
ATOM 808 C C . ALA A 1 94 ? 2.766 5.070 -4.062 1.00 94.12 94 ALA A C 1
ATOM 810 O O . ALA A 1 94 ? 3.045 5.822 -3.129 1.00 94.12 94 ALA A O 1
ATOM 811 N N . GLN A 1 95 ? 1.839 5.359 -4.959 1.00 94.00 95 GLN A N 1
ATOM 812 C CA . GLN A 1 95 ? 0.832 6.393 -4.858 1.00 94.00 95 GLN A CA 1
ATOM 813 C C . GLN A 1 95 ? -0.512 5.686 -4.684 1.00 94.00 95 GLN A C 1
ATOM 815 O O . GLN A 1 95 ? -1.086 5.163 -5.641 1.00 94.00 95 GLN A O 1
ATOM 820 N N . ILE A 1 96 ? -0.987 5.636 -3.440 1.00 93.44 96 ILE A N 1
ATOM 821 C CA . ILE A 1 96 ? -2.289 5.056 -3.103 1.00 93.44 96 ILE A CA 1
ATOM 822 C C . ILE A 1 96 ? -3.381 6.081 -3.405 1.00 93.44 96 ILE A C 1
ATOM 824 O O . ILE A 1 96 ? -3.269 7.252 -3.034 1.00 93.44 96 ILE A O 1
ATOM 828 N N . HIS A 1 97 ? -4.454 5.652 -4.068 1.00 91.81 97 HIS A N 1
ATOM 829 C CA . HIS A 1 97 ? -5.579 6.528 -4.364 1.00 91.81 97 HIS A CA 1
ATOM 830 C C . HIS A 1 97 ? -6.317 6.915 -3.069 1.00 91.81 97 HIS A C 1
ATOM 832 O O . HIS A 1 97 ? -6.739 6.048 -2.301 1.00 91.81 97 HIS A O 1
ATOM 838 N N . ALA A 1 98 ? -6.529 8.216 -2.840 1.00 91.69 98 ALA A N 1
ATOM 839 C CA . ALA A 1 98 ? -7.192 8.720 -1.630 1.00 91.69 98 ALA A CA 1
ATOM 840 C C . ALA A 1 98 ? -8.601 8.125 -1.439 1.00 91.69 98 ALA A C 1
ATOM 842 O O . ALA A 1 98 ? -9.019 7.834 -0.320 1.00 91.69 98 ALA A O 1
ATOM 843 N N . GLY A 1 99 ? -9.313 7.869 -2.543 1.00 94.12 99 GLY A N 1
ATOM 844 C CA . GLY A 1 99 ? -10.604 7.182 -2.514 1.00 94.12 99 GLY A CA 1
ATOM 845 C C . GLY A 1 99 ? -10.520 5.756 -1.957 1.00 94.12 99 GLY A C 1
ATOM 846 O O . GLY A 1 99 ? -11.397 5.368 -1.192 1.00 94.12 99 GLY A O 1
ATOM 847 N N . SER A 1 100 ? -9.459 4.997 -2.260 1.00 94.12 100 SER A N 1
ATOM 848 C CA . SER A 1 100 ? -9.280 3.635 -1.733 1.00 94.12 100 SER A CA 1
ATOM 849 C C . SER A 1 100 ? -9.032 3.659 -0.221 1.00 94.12 100 SER A C 1
ATOM 851 O O . SER A 1 100 ? -9.642 2.883 0.515 1.00 94.12 100 SER A O 1
ATOM 853 N N . VAL A 1 101 ? -8.234 4.620 0.264 1.00 96.38 101 VAL A N 1
ATOM 854 C CA . VAL A 1 101 ? -8.015 4.840 1.707 1.00 96.38 101 VAL A CA 1
ATOM 855 C C . VAL A 1 101 ? -9.325 5.189 2.413 1.00 96.38 101 VAL A C 1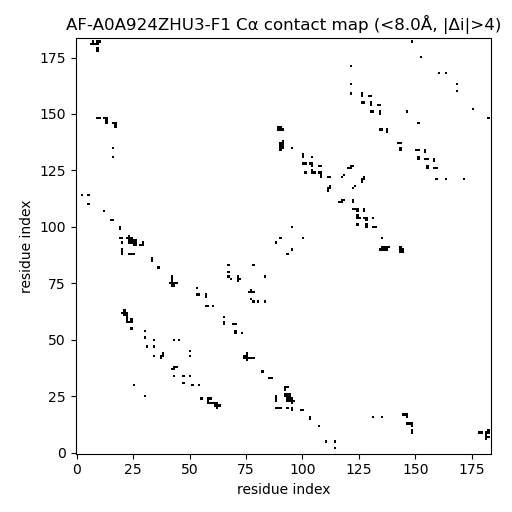
ATOM 857 O O . VAL A 1 101 ? -9.666 4.581 3.429 1.00 96.38 101 VAL A O 1
ATOM 860 N N . ARG A 1 102 ? -10.099 6.127 1.859 1.00 96.31 102 ARG A N 1
ATOM 861 C CA . ARG A 1 102 ? -11.389 6.542 2.424 1.00 96.31 102 ARG A CA 1
ATOM 862 C C . ARG A 1 102 ? -12.420 5.412 2.427 1.00 96.31 102 ARG A C 1
ATOM 864 O O . ARG A 1 102 ? -13.154 5.260 3.403 1.00 96.31 102 ARG A O 1
ATOM 871 N N . ASN A 1 103 ? -12.466 4.605 1.370 1.00 96.62 103 ASN A N 1
ATOM 872 C CA . ASN A 1 103 ? -13.349 3.441 1.291 1.00 96.62 103 ASN A CA 1
ATOM 873 C C . ASN A 1 103 ? -13.000 2.410 2.369 1.00 96.62 103 ASN A C 1
ATOM 875 O O . ASN A 1 103 ? -13.898 1.898 3.042 1.00 96.62 103 ASN A O 1
ATOM 879 N N . LEU A 1 104 ? -11.705 2.153 2.581 1.00 96.81 104 LEU A N 1
ATOM 880 C CA . LEU A 1 104 ? -11.247 1.276 3.653 1.00 96.81 104 LEU A CA 1
ATOM 881 C C . LEU A 1 104 ? -11.598 1.850 5.033 1.00 96.81 104 LEU A C 1
ATOM 883 O O . LEU A 1 104 ? -12.162 1.132 5.853 1.00 96.81 104 LEU A O 1
ATOM 887 N N . ALA A 1 105 ? -11.374 3.148 5.263 1.00 97.25 105 ALA A N 1
ATOM 888 C CA . ALA A 1 105 ? -11.750 3.826 6.507 1.00 97.25 105 ALA A CA 1
ATOM 889 C C . ALA A 1 105 ? -13.256 3.719 6.798 1.00 97.25 105 ALA A C 1
ATOM 891 O O . ALA A 1 105 ? -13.652 3.406 7.919 1.00 97.25 105 ALA A O 1
ATOM 892 N N . SER A 1 106 ? -14.098 3.933 5.783 1.00 96.81 106 SER A N 1
ATOM 893 C CA . SER A 1 106 ? -15.554 3.814 5.899 1.00 96.81 106 SER A CA 1
ATOM 894 C C . SER A 1 106 ? -15.994 2.384 6.221 1.00 96.81 106 SER A C 1
ATOM 896 O O . SER A 1 106 ? -16.873 2.187 7.059 1.00 96.81 106 SER A O 1
ATOM 898 N N . TRP A 1 107 ? -15.384 1.383 5.580 1.00 95.88 107 TRP A N 1
ATOM 899 C CA . TRP A 1 107 ? -15.651 -0.029 5.867 1.00 95.88 107 TRP A CA 1
ATOM 900 C C . TRP A 1 107 ? -15.252 -0.400 7.301 1.00 95.88 107 TRP A C 1
ATOM 902 O O . TRP A 1 107 ? -16.040 -1.017 8.021 1.00 95.88 107 TRP A O 1
ATOM 912 N N . THR A 1 108 ? -14.067 0.036 7.734 1.00 95.38 108 THR A N 1
ATOM 913 C CA . THR A 1 108 ? -13.563 -0.167 9.097 1.00 95.38 108 THR A CA 1
ATOM 914 C C . THR A 1 108 ? -14.492 0.473 10.123 1.00 95.38 108 THR A C 1
ATOM 916 O O . THR A 1 108 ? -14.924 -0.196 11.061 1.00 95.38 108 THR A O 1
ATOM 919 N N . HIS A 1 109 ? -14.875 1.735 9.900 1.00 94.69 109 HIS A N 1
ATOM 920 C CA . HIS A 1 109 ? -15.814 2.462 10.752 1.00 94.69 109 HIS A CA 1
ATOM 921 C C . HIS A 1 109 ? -17.143 1.718 10.882 1.00 94.69 109 HIS A C 1
ATOM 923 O O . HIS A 1 109 ? -17.629 1.512 11.991 1.00 94.69 109 HIS A O 1
ATOM 929 N N . GLN A 1 110 ? -17.725 1.284 9.761 1.00 92.50 110 GLN A N 1
ATOM 930 C CA . GLN A 1 110 ? -19.011 0.594 9.766 1.00 92.50 110 GLN A CA 1
ATOM 931 C C . GLN A 1 110 ? -18.949 -0.719 10.556 1.00 92.50 110 GLN A C 1
ATOM 933 O O . GLN A 1 110 ? -19.862 -1.005 11.332 1.00 92.50 110 GLN A O 1
ATOM 938 N N . LEU A 1 111 ? -17.881 -1.507 10.399 1.00 91.56 111 LEU A N 1
ATOM 939 C CA . LEU A 1 111 ? -17.721 -2.749 11.157 1.00 91.56 111 LEU A CA 1
ATOM 940 C C . LEU A 1 111 ? -17.518 -2.500 12.648 1.00 91.56 111 LEU A C 1
ATOM 942 O O . LEU A 1 111 ? -18.173 -3.156 13.460 1.00 91.56 111 LEU A O 1
ATOM 946 N N . MET A 1 112 ? -16.654 -1.553 13.006 1.00 90.44 112 MET A N 1
ATOM 947 C CA . MET A 1 112 ? -16.411 -1.199 14.401 1.00 90.44 112 MET A CA 1
ATOM 948 C C . MET A 1 112 ? -17.680 -0.651 15.053 1.00 90.44 112 MET A C 1
ATOM 950 O O . MET A 1 112 ? -18.085 -1.141 16.100 1.00 90.44 112 MET A O 1
ATOM 954 N N . ARG A 1 113 ? -18.383 0.282 14.406 1.00 89.19 113 ARG A N 1
ATOM 955 C CA . ARG A 1 113 ? -19.614 0.878 14.939 1.00 89.19 113 ARG A CA 1
ATOM 956 C C . ARG A 1 113 ? -20.701 -0.161 15.209 1.00 89.19 113 ARG A C 1
ATOM 958 O O . ARG A 1 113 ? -21.322 -0.123 16.267 1.00 89.19 113 ARG A O 1
ATOM 965 N N . VAL A 1 114 ? -20.928 -1.105 14.289 1.00 87.62 114 VAL A N 1
ATOM 966 C CA . VAL A 1 114 ? -21.989 -2.110 14.479 1.00 87.62 114 VAL A CA 1
ATOM 967 C C . VAL A 1 114 ? -21.656 -3.102 15.597 1.00 87.62 114 VAL A C 1
ATOM 969 O O . VAL A 1 114 ? -22.556 -3.494 16.338 1.00 87.62 114 VAL A O 1
ATOM 972 N N . ASN A 1 115 ? -20.394 -3.515 15.735 1.00 85.19 115 ASN A N 1
ATOM 973 C CA . ASN A 1 115 ? -20.020 -4.525 16.731 1.00 85.19 115 ASN A CA 1
ATOM 974 C C . ASN A 1 115 ? -19.737 -3.925 18.114 1.00 85.19 115 ASN A C 1
ATOM 976 O O . ASN A 1 115 ? -20.062 -4.551 19.117 1.00 85.19 115 ASN A O 1
ATOM 980 N N . LEU A 1 116 ? -19.177 -2.716 18.169 1.00 82.38 116 LEU A N 1
ATOM 981 C CA . LEU A 1 116 ? -18.815 -2.038 19.416 1.00 82.38 116 LEU A CA 1
ATOM 982 C C . LEU A 1 116 ? -19.939 -1.161 19.974 1.00 82.38 116 LEU A C 1
ATOM 984 O O . LEU A 1 116 ? -19.844 -0.730 21.119 1.00 82.38 116 LEU A O 1
ATOM 988 N N . GLN A 1 117 ? -20.969 -0.871 19.168 1.00 83.88 117 GLN A N 1
ATOM 989 C CA . GLN A 1 117 ? -22.100 -0.009 19.534 1.00 83.88 117 GLN A CA 1
ATOM 990 C C . GLN A 1 117 ? -21.646 1.334 20.131 1.00 83.88 117 GLN A C 1
ATOM 992 O O . GLN A 1 117 ? -22.181 1.803 21.131 1.00 83.88 117 GLN A O 1
ATOM 997 N N . THR A 1 118 ? -20.622 1.934 19.519 1.00 76.38 118 THR A N 1
ATOM 998 C CA . THR A 1 118 ? -20.002 3.181 19.973 1.00 76.38 118 THR A CA 1
ATOM 999 C C . THR A 1 118 ? -20.055 4.246 18.885 1.00 76.38 118 THR A C 1
ATOM 1001 O O . THR A 1 118 ? -19.873 3.940 17.706 1.00 76.38 118 THR A O 1
ATOM 1004 N N . ASP A 1 119 ? -20.257 5.494 19.302 1.00 75.19 119 ASP A N 1
ATOM 1005 C CA . ASP A 1 119 ? -20.133 6.690 18.464 1.00 75.19 119 ASP A CA 1
ATOM 1006 C C . ASP A 1 119 ? -18.894 7.524 18.876 1.00 75.19 119 ASP A C 1
ATOM 1008 O O . ASP A 1 119 ? -18.853 8.737 18.687 1.00 75.19 119 ASP A O 1
ATOM 1012 N N . ASP A 1 120 ? -17.882 6.878 19.473 1.00 80.44 120 ASP A N 1
ATOM 1013 C CA . ASP A 1 120 ? -16.630 7.522 19.892 1.00 80.44 120 ASP A CA 1
ATOM 1014 C C . ASP A 1 120 ? -15.865 8.116 18.693 1.00 80.44 120 ASP A C 1
ATOM 1016 O O . ASP A 1 120 ? -15.698 7.476 17.649 1.00 80.44 120 ASP A O 1
ATOM 1020 N N . GLU A 1 121 ? -15.329 9.325 18.872 1.00 83.19 121 GLU A N 1
ATOM 1021 C CA . GLU A 1 121 ? -14.496 10.018 17.886 1.00 83.19 121 GLU A CA 1
ATOM 1022 C C . GLU A 1 121 ? -13.221 9.224 17.554 1.00 83.19 121 GLU A C 1
ATOM 1024 O O . GLU A 1 121 ? -12.697 9.302 16.437 1.00 83.19 121 GLU A O 1
ATOM 1029 N N . ALA A 1 122 ? -12.750 8.388 18.487 1.00 84.81 122 ALA A N 1
ATOM 1030 C CA . ALA A 1 122 ? -11.651 7.455 18.245 1.00 84.81 122 ALA A CA 1
ATOM 1031 C C . ALA A 1 122 ? -11.944 6.482 17.087 1.00 84.81 122 ALA A C 1
ATOM 1033 O O . ALA A 1 122 ? -11.024 6.058 16.388 1.00 84.81 122 ALA A O 1
ATOM 1034 N N . VAL A 1 123 ? -13.217 6.160 16.848 1.00 87.75 123 VAL A N 1
ATOM 1035 C CA . VAL A 1 123 ? -13.681 5.241 15.797 1.00 87.75 123 VAL A CA 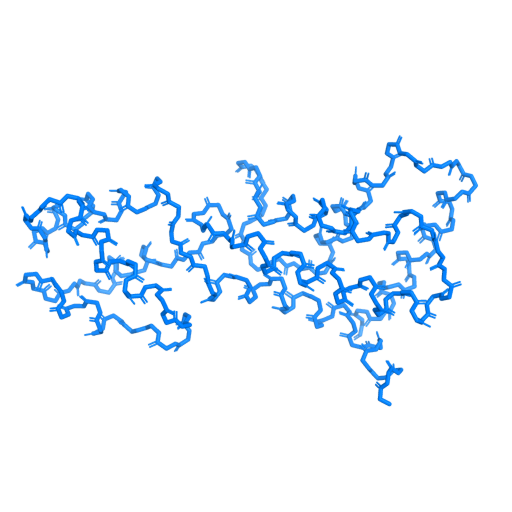1
ATOM 1036 C C . VAL A 1 123 ? -14.229 6.015 14.589 1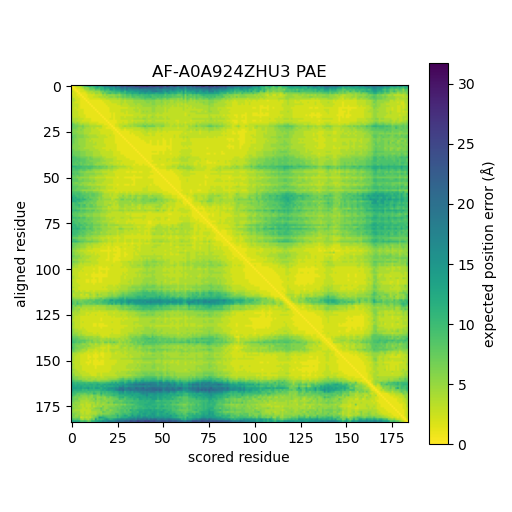.00 87.75 123 VAL A C 1
ATOM 1038 O O . VAL A 1 123 ? -14.727 5.410 13.642 1.00 87.75 123 VAL A O 1
ATOM 1041 N N . SER A 1 124 ? -14.142 7.351 14.562 1.00 91.81 124 SER A N 1
ATOM 1042 C CA . SER A 1 124 ? -14.670 8.151 13.451 1.00 91.81 124 SER A CA 1
ATOM 1043 C C . SER A 1 124 ? -13.960 7.830 12.130 1.00 91.81 124 SER A C 1
ATOM 1045 O O . SER A 1 124 ? -12.772 7.492 12.098 1.00 91.81 124 SER A O 1
ATOM 1047 N N . ILE A 1 125 ? -14.679 7.970 11.007 1.00 95.19 125 ILE A N 1
ATOM 1048 C CA . ILE A 1 125 ? -14.098 7.784 9.664 1.00 95.19 125 ILE A CA 1
ATOM 1049 C C . ILE A 1 125 ? -12.856 8.666 9.501 1.00 95.19 125 ILE A C 1
ATOM 1051 O O . ILE A 1 125 ? -11.862 8.217 8.943 1.00 95.19 125 ILE A O 1
ATOM 1055 N N . SER A 1 126 ? -12.885 9.892 10.034 1.00 94.38 126 SER A N 1
ATOM 1056 C CA . SER A 1 126 ? -11.768 10.832 9.922 1.00 94.38 126 SER A CA 1
ATOM 1057 C C . SER A 1 126 ? -10.519 10.353 10.673 1.00 94.38 126 SER A C 1
ATOM 1059 O O . SER A 1 126 ? -9.402 10.469 10.165 1.00 94.38 126 SER A O 1
ATOM 1061 N N . THR A 1 127 ? -10.693 9.766 11.859 1.00 94.06 127 THR A N 1
ATOM 1062 C CA . THR A 1 127 ? -9.607 9.193 12.663 1.00 94.06 127 THR A CA 1
ATOM 1063 C C . THR A 1 127 ? -9.013 7.960 11.984 1.00 94.06 127 THR A C 1
ATOM 1065 O O . THR A 1 127 ? -7.789 7.825 11.886 1.00 94.06 127 THR A O 1
ATOM 1068 N N . LEU A 1 128 ? -9.866 7.087 11.449 1.00 96.19 128 LEU A N 1
ATOM 1069 C CA . LEU A 1 128 ? -9.448 5.888 10.721 1.00 96.19 128 LEU A CA 1
ATOM 1070 C C . LEU A 1 128 ? -8.753 6.237 9.400 1.00 96.19 128 LEU A C 1
ATOM 1072 O O . LEU A 1 128 ? -7.721 5.656 9.077 1.00 96.19 128 LEU A O 1
ATOM 1076 N N . GLU A 1 129 ? -9.245 7.237 8.672 1.00 97.06 129 GLU A N 1
ATOM 1077 C CA . GLU A 1 129 ? -8.610 7.746 7.455 1.00 97.06 129 GLU A CA 1
ATOM 1078 C C . GLU A 1 129 ? -7.232 8.352 7.755 1.00 97.06 129 GLU A C 1
ATOM 1080 O O . GLU A 1 129 ? -6.268 8.065 7.046 1.00 97.06 129 GLU A O 1
ATOM 1085 N N . LYS A 1 130 ? -7.086 9.134 8.834 1.00 95.88 130 LYS A N 1
ATOM 1086 C CA . LYS A 1 130 ? -5.771 9.630 9.288 1.00 95.88 130 LYS A CA 1
ATOM 1087 C C . LYS A 1 130 ? -4.819 8.488 9.645 1.00 95.88 130 LYS A C 1
ATOM 1089 O O . LYS A 1 130 ? -3.638 8.550 9.305 1.00 95.88 130 LYS A O 1
ATOM 1094 N N . THR A 1 131 ? -5.330 7.457 10.313 1.00 96.06 131 THR A N 1
ATOM 1095 C CA . THR A 1 131 ? -4.566 6.261 10.696 1.00 96.06 131 THR A CA 1
ATOM 1096 C C . THR A 1 131 ? -4.054 5.522 9.464 1.00 96.06 131 THR A C 1
ATOM 1098 O O . THR A 1 131 ? -2.854 5.290 9.335 1.00 96.06 131 THR A O 1
ATOM 1101 N N . LEU A 1 132 ? -4.942 5.231 8.515 1.00 96.94 132 LEU A N 1
ATOM 1102 C CA . LEU A 1 132 ? -4.588 4.552 7.272 1.00 96.94 132 LEU A CA 1
ATOM 1103 C C . LEU A 1 132 ? -3.632 5.391 6.421 1.00 96.94 132 LEU A C 1
ATOM 1105 O O . LEU A 1 132 ? -2.648 4.856 5.927 1.00 96.94 132 LEU A O 1
ATOM 1109 N N . ASN A 1 133 ? -3.838 6.707 6.319 1.00 95.44 133 ASN A N 1
ATOM 1110 C CA . ASN A 1 133 ? -2.908 7.580 5.602 1.00 95.44 133 ASN A CA 1
ATOM 1111 C C . ASN A 1 133 ? -1.489 7.516 6.188 1.00 95.44 133 ASN A C 1
ATOM 1113 O O . ASN A 1 133 ? -0.536 7.402 5.421 1.00 95.44 133 ASN A O 1
ATOM 1117 N N . ARG A 1 134 ? -1.335 7.511 7.523 1.00 94.31 134 ARG A N 1
ATOM 1118 C CA . ARG A 1 134 ? -0.018 7.360 8.175 1.00 94.31 134 ARG A CA 1
ATOM 1119 C C . ARG A 1 134 ? 0.653 6.017 7.868 1.00 94.31 134 ARG A C 1
ATOM 1121 O O . ARG A 1 134 ? 1.870 5.985 7.706 1.00 94.31 134 ARG A O 1
ATOM 1128 N N . LEU A 1 135 ? -0.123 4.938 7.763 1.00 94.19 135 LEU A N 1
ATOM 1129 C CA . LEU A 1 135 ? 0.380 3.611 7.384 1.00 94.19 135 LEU A CA 1
ATOM 1130 C C . LEU A 1 135 ? 0.787 3.548 5.911 1.00 94.19 135 LEU A C 1
ATOM 1132 O O . LEU A 1 135 ? 1.843 3.025 5.571 1.00 94.19 135 LEU A O 1
ATOM 1136 N N . THR A 1 136 ? -0.054 4.097 5.034 1.00 93.81 136 THR A N 1
ATOM 1137 C CA . THR A 1 136 ? 0.124 4.013 3.578 1.00 93.81 136 THR A CA 1
ATOM 1138 C C . THR A 1 136 ? 1.068 5.070 3.010 1.00 93.81 136 THR A C 1
ATOM 1140 O O . THR A 1 136 ? 1.408 5.008 1.834 1.00 93.81 136 THR A O 1
ATOM 1143 N N . GLN A 1 137 ? 1.492 6.031 3.833 1.00 92.12 137 GLN A N 1
ATOM 1144 C CA . GLN A 1 137 ? 2.491 7.052 3.507 1.00 92.12 137 GLN A CA 1
ATOM 1145 C C . GLN A 1 137 ? 3.574 7.075 4.603 1.00 92.12 137 GLN A C 1
ATOM 1147 O O . GLN A 1 137 ? 3.715 8.062 5.333 1.00 92.12 137 GLN A O 1
ATOM 1152 N N . PRO A 1 138 ? 4.317 5.966 4.773 1.00 91.75 138 PRO A N 1
ATOM 1153 C CA . PRO A 1 138 ? 5.236 5.800 5.885 1.00 91.75 138 PRO A CA 1
ATOM 1154 C C . PRO A 1 138 ? 6.441 6.735 5.763 1.00 91.75 138 PRO A C 1
ATOM 1156 O O . PRO A 1 138 ? 6.988 6.956 4.678 1.00 91.75 138 PRO A O 1
ATOM 1159 N N . GLY A 1 139 ? 6.918 7.222 6.910 1.00 88.06 139 GLY A N 1
ATOM 1160 C CA . GLY A 1 139 ? 8.181 7.947 6.994 1.00 88.06 139 GLY A CA 1
ATOM 1161 C C . GLY A 1 139 ? 9.404 7.079 6.635 1.00 88.06 139 GLY A C 1
ATOM 1162 O O . GLY A 1 139 ? 9.297 5.858 6.476 1.00 88.06 139 GLY A O 1
ATOM 1163 N N . PRO A 1 140 ? 10.607 7.676 6.544 1.00 86.06 140 PRO A N 1
ATOM 1164 C CA . PRO A 1 140 ? 11.826 6.979 6.112 1.00 86.06 140 PRO A CA 1
ATOM 1165 C C . PRO A 1 140 ? 12.234 5.781 6.982 1.00 86.06 140 PRO A C 1
ATOM 1167 O O . PRO A 1 140 ? 12.830 4.832 6.472 1.00 86.06 140 PRO A O 1
ATOM 1170 N N . LEU A 1 141 ? 11.908 5.819 8.276 1.00 87.62 141 LEU A N 1
ATOM 1171 C CA . LEU A 1 141 ? 12.252 4.780 9.253 1.00 87.62 141 LEU A CA 1
ATOM 1172 C C . LEU A 1 141 ? 11.114 3.782 9.501 1.00 87.62 141 LEU A C 1
ATOM 1174 O O . LEU A 1 141 ? 11.316 2.791 10.193 1.00 87.62 141 LEU A O 1
ATOM 1178 N N . ASN A 1 142 ? 9.933 4.026 8.931 1.00 88.31 142 ASN A N 1
ATOM 1179 C CA . ASN A 1 142 ? 8.764 3.189 9.160 1.00 88.31 142 ASN A CA 1
ATOM 1180 C C . ASN A 1 142 ? 8.733 2.017 8.175 1.00 88.31 142 ASN A C 1
ATOM 1182 O O . ASN A 1 142 ? 9.193 2.129 7.028 1.00 88.31 142 ASN A O 1
ATOM 1186 N N . LYS A 1 143 ? 8.126 0.915 8.629 1.00 91.25 143 LYS A N 1
ATOM 1187 C CA . LYS A 1 143 ? 7.786 -0.254 7.814 1.00 91.25 143 LYS A CA 1
ATOM 118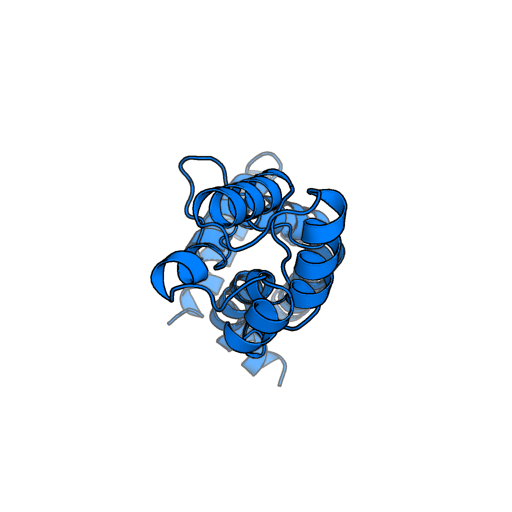8 C C . LYS A 1 143 ? 6.971 0.185 6.593 1.00 91.25 143 LYS A C 1
ATOM 1190 O O . LYS A 1 143 ? 6.115 1.062 6.684 1.00 91.25 143 LYS A O 1
ATOM 1195 N N . ASN A 1 144 ? 7.278 -0.383 5.430 1.00 91.69 144 ASN A N 1
ATOM 1196 C CA . ASN A 1 144 ? 6.687 0.021 4.148 1.00 91.69 144 ASN A CA 1
ATOM 1197 C C . ASN A 1 144 ? 6.144 -1.153 3.320 1.00 91.69 144 ASN A C 1
ATOM 1199 O O . ASN A 1 144 ? 5.686 -0.938 2.199 1.00 91.69 144 ASN A O 1
ATOM 1203 N N . LEU A 1 145 ? 6.195 -2.372 3.853 1.00 92.31 145 LEU A N 1
ATOM 1204 C CA . LEU A 1 145 ? 5.706 -3.604 3.239 1.00 92.31 145 LEU A CA 1
ATOM 1205 C C . LEU A 1 145 ? 5.166 -4.533 4.318 1.00 92.31 145 LEU A C 1
ATOM 1207 O O . LEU A 1 145 ? 5.637 -4.476 5.453 1.00 92.31 145 LEU A O 1
ATOM 1211 N N . ASN A 1 146 ? 4.245 -5.415 3.922 1.00 92.12 146 ASN A N 1
ATOM 1212 C CA . ASN A 1 146 ? 3.694 -6.480 4.761 1.00 92.12 146 ASN A CA 1
ATOM 1213 C C . ASN A 1 146 ? 3.230 -5.943 6.119 1.00 92.12 146 ASN A C 1
ATOM 1215 O O . ASN A 1 146 ? 3.665 -6.429 7.161 1.00 92.12 146 ASN A O 1
ATOM 1219 N N . LEU A 1 147 ? 2.431 -4.873 6.092 1.00 94.19 147 LEU A N 1
ATOM 1220 C CA . LEU A 1 147 ? 1.892 -4.278 7.311 1.00 94.19 147 LEU A CA 1
ATOM 1221 C C . LEU A 1 147 ? 1.045 -5.320 8.038 1.00 94.19 147 LEU A C 1
ATOM 1223 O O . LEU A 1 147 ? 0.310 -6.063 7.396 1.00 94.19 147 LEU A O 1
ATOM 1227 N N . GLU A 1 148 ? 1.172 -5.362 9.350 1.00 95.12 148 GLU A N 1
ATOM 1228 C CA . GLU A 1 148 ? 0.442 -6.251 10.244 1.00 95.12 148 GLU A CA 1
ATOM 1229 C C . GLU A 1 148 ? -0.713 -5.495 10.903 1.00 95.12 148 GLU A C 1
ATOM 1231 O O . GLU A 1 148 ? -0.744 -4.257 10.938 1.00 95.12 148 GLU A O 1
ATOM 1236 N N . PHE A 1 149 ? -1.665 -6.226 11.477 1.00 94.06 149 PHE A N 1
ATOM 1237 C CA . PHE A 1 149 ? -2.713 -5.597 12.283 1.00 94.06 149 PHE A CA 1
ATOM 1238 C C . PHE A 1 149 ? -2.152 -4.804 13.484 1.00 94.06 149 PHE A C 1
ATOM 1240 O O . PHE A 1 149 ? -2.680 -3.746 13.837 1.00 94.06 149 PHE A O 1
ATOM 1247 N N . SER A 1 150 ? -1.035 -5.252 14.063 1.00 93.12 150 SER A N 1
ATOM 1248 C CA . 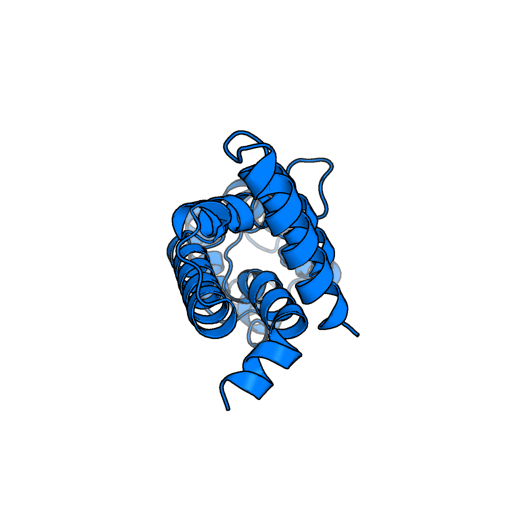SER A 1 150 ? -0.292 -4.540 15.113 1.00 93.12 150 SER A CA 1
ATOM 1249 C C . SER A 1 150 ? 0.153 -3.136 14.674 1.00 93.12 150 SER A C 1
ATOM 1251 O O . SER A 1 150 ? -0.077 -2.171 15.406 1.00 93.12 150 SER A O 1
ATOM 1253 N N . ASP A 1 151 ? 0.681 -2.996 13.450 1.00 94.25 151 ASP A N 1
ATOM 1254 C CA . ASP A 1 151 ? 1.085 -1.709 12.867 1.00 94.25 151 ASP A CA 1
ATOM 1255 C C . ASP A 1 151 ? -0.109 -0.734 12.821 1.00 94.25 151 ASP A C 1
ATOM 1257 O O . ASP A 1 151 ? 0.021 0.466 13.113 1.00 94.25 151 ASP A O 1
ATOM 1261 N N . PHE A 1 152 ? -1.302 -1.252 12.493 1.00 95.00 152 PHE A N 1
ATOM 1262 C CA . PHE A 1 152 ? -2.539 -0.474 12.513 1.00 95.00 152 PHE A CA 1
ATOM 1263 C C . PHE A 1 152 ? -2.906 -0.015 13.923 1.00 95.00 152 PHE A C 1
ATOM 1265 O O . PHE A 1 152 ? -3.148 1.179 14.116 1.00 95.00 152 PHE A O 1
ATOM 1272 N N . CYS A 1 153 ? -2.909 -0.915 14.906 1.00 93.75 153 CYS A N 1
ATOM 1273 C CA . CYS A 1 153 ? -3.230 -0.589 16.297 1.00 93.75 153 CYS A CA 1
ATOM 1274 C C . CYS A 1 153 ? -2.293 0.480 16.880 1.00 93.75 153 CYS A C 1
ATOM 1276 O O . CYS A 1 153 ? -2.760 1.448 17.489 1.00 93.75 153 CYS A O 1
ATOM 1278 N N . GLU A 1 154 ? -0.983 0.350 16.662 1.00 93.19 154 GLU A N 1
ATOM 1279 C CA . GLU A 1 154 ? 0.010 1.322 17.135 1.00 93.19 154 GLU A CA 1
ATOM 1280 C C . GLU A 1 154 ? -0.184 2.693 16.484 1.00 93.19 154 GLU A C 1
ATOM 1282 O O . GLU A 1 154 ? -0.217 3.730 17.162 1.00 93.19 154 GLU A O 1
ATOM 1287 N N . THR A 1 155 ? -0.389 2.707 15.165 1.00 94.19 155 THR A N 1
ATOM 1288 C CA . THR A 1 155 ? -0.644 3.950 14.434 1.00 94.19 155 THR A CA 1
ATOM 1289 C C . THR A 1 155 ? -1.945 4.590 14.900 1.00 94.19 155 THR A C 1
ATOM 1291 O O . THR A 1 155 ? -1.974 5.800 15.137 1.00 94.19 155 THR A O 1
ATOM 1294 N N . TRP A 1 156 ? -2.997 3.800 15.103 1.00 94.31 156 TRP A N 1
ATOM 1295 C CA . TRP A 1 156 ? -4.292 4.282 15.569 1.00 94.31 156 TRP A CA 1
ATOM 1296 C C . TRP A 1 156 ? -4.186 4.904 16.959 1.00 94.31 156 TRP A C 1
ATOM 1298 O O . TRP A 1 156 ? -4.623 6.039 17.159 1.00 94.31 156 TRP A O 1
ATOM 1308 N N . LYS A 1 157 ? -3.490 4.233 17.887 1.00 92.00 157 LYS A N 1
ATOM 1309 C CA . LYS A 1 157 ? -3.184 4.770 19.219 1.00 92.00 157 LYS A CA 1
ATOM 1310 C C . LYS A 1 157 ? -2.459 6.111 19.129 1.00 92.00 157 LYS A C 1
ATOM 1312 O O . LYS A 1 157 ? -2.844 7.056 19.814 1.00 92.00 157 LYS A O 1
ATOM 1317 N N . SER A 1 158 ? -1.466 6.233 18.245 1.00 92.06 158 SER A N 1
ATOM 1318 C CA . SER A 1 158 ? -0.732 7.492 18.035 1.00 92.06 158 SER A CA 1
ATOM 1319 C C . SER A 1 158 ? -1.591 8.620 17.448 1.00 92.06 158 SER A C 1
ATOM 1321 O O . SER A 1 158 ? -1.306 9.798 17.672 1.00 92.06 158 SER A O 1
ATOM 1323 N N . VAL A 1 159 ? -2.610 8.279 16.651 1.00 92.12 159 VAL A N 1
ATOM 1324 C CA . VAL A 1 159 ? -3.538 9.254 16.069 1.00 92.12 159 VAL A CA 1
ATOM 1325 C C . VAL 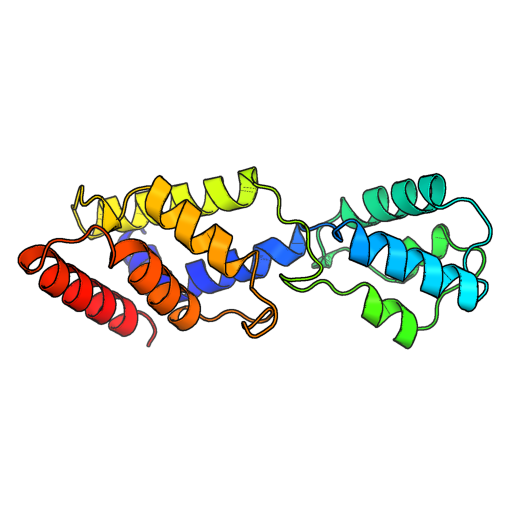A 1 159 ? -4.527 9.720 17.123 1.00 92.12 159 VAL A C 1
ATOM 1327 O O . VAL A 1 159 ? -4.771 10.915 17.178 1.00 92.12 159 VAL A O 1
ATOM 1330 N N . VAL A 1 160 ? -5.051 8.810 17.947 1.00 90.38 160 VAL A N 1
ATOM 1331 C CA . VAL A 1 160 ? -6.100 9.072 18.946 1.00 90.38 160 VAL A CA 1
ATOM 1332 C C . VAL A 1 160 ? -5.576 9.764 20.207 1.00 90.38 160 VAL A C 1
ATOM 1334 O O . VAL A 1 160 ? -6.257 10.622 20.769 1.00 90.38 160 VAL A O 1
ATOM 1337 N N . ALA A 1 161 ? -4.355 9.436 20.641 1.00 88.00 161 ALA A N 1
ATOM 1338 C CA . ALA A 1 161 ? -3.768 9.935 21.889 1.00 88.00 161 ALA A CA 1
ATOM 1339 C C . ALA A 1 161 ? -3.873 11.463 22.116 1.00 88.00 161 ALA A C 1
ATOM 1341 O O . ALA A 1 161 ? -4.158 11.858 23.244 1.00 88.00 161 ALA A O 1
ATOM 1342 N N . PRO A 1 162 ? -3.696 12.344 21.108 1.00 85.62 162 PRO A N 1
ATOM 1343 C CA . PRO A 1 162 ? -3.756 13.792 21.312 1.00 85.62 162 PRO A CA 1
ATOM 1344 C C . PRO A 1 162 ? -5.139 14.352 21.673 1.00 85.62 162 PRO A C 1
ATOM 1346 O O . PRO A 1 162 ? -5.214 15.502 22.100 1.00 85.62 162 PRO A O 1
ATOM 1349 N N . PHE A 1 163 ? -6.226 13.605 21.461 1.00 82.19 163 PHE A N 1
ATOM 1350 C CA . PHE A 1 163 ? -7.592 14.121 21.633 1.00 82.19 163 PHE A CA 1
ATOM 1351 C C . PHE A 1 163 ? -8.505 13.233 22.482 1.00 82.19 163 PHE A C 1
ATOM 1353 O O . PHE A 1 163 ? -9.676 13.567 22.670 1.00 82.19 163 PHE A O 1
ATOM 1360 N N . ILE A 1 164 ? -7.990 12.133 23.033 1.00 78.00 164 ILE A N 1
ATOM 1361 C CA . ILE A 1 164 ? -8.749 11.283 23.946 1.00 78.00 164 ILE A CA 1
ATOM 1362 C C . ILE A 1 164 ? -8.592 11.766 25.393 1.00 78.00 164 ILE A C 1
ATOM 1364 O O . ILE A 1 164 ? -7.494 12.060 25.861 1.00 78.00 164 ILE A O 1
ATOM 1368 N N . SER A 1 165 ? -9.706 11.872 26.117 1.00 75.50 165 SER A N 1
ATOM 1369 C CA . SER A 1 165 ? -9.680 12.166 27.552 1.00 75.50 165 SER A CA 1
ATOM 1370 C C . SER A 1 165 ? -9.185 10.944 28.341 1.00 75.50 165 SER A C 1
ATOM 1372 O O . SER A 1 165 ? -9.345 9.811 27.893 1.00 75.50 165 SER A O 1
ATOM 1374 N N . ILE A 1 166 ? -8.623 11.146 29.539 1.00 68.69 166 ILE A N 1
ATOM 1375 C CA . ILE A 1 166 ? -8.109 10.049 30.389 1.00 68.69 166 ILE A CA 1
ATOM 1376 C C . ILE A 1 166 ? -9.159 8.939 30.634 1.00 68.69 166 ILE A C 1
ATOM 1378 O O . ILE A 1 166 ? -8.813 7.765 30.498 1.00 68.69 166 ILE A O 1
ATOM 1382 N N . PRO A 1 167 ? -10.442 9.239 30.939 1.00 67.44 167 PRO A N 1
ATOM 1383 C CA . PRO A 1 167 ? -11.466 8.199 31.081 1.00 67.44 167 PRO A CA 1
ATOM 1384 C C . PRO A 1 167 ? -11.680 7.386 29.796 1.00 67.44 167 PRO A C 1
ATOM 1386 O O . PRO A 1 167 ? -11.835 6.166 29.851 1.00 67.44 167 PRO A O 1
ATOM 1389 N N . ASN A 1 168 ? -11.625 8.049 28.640 1.00 74.94 168 ASN A N 1
ATOM 1390 C CA . ASN A 1 168 ? -11.793 7.408 27.338 1.00 74.94 168 ASN A CA 1
ATOM 1391 C C . ASN A 1 168 ? -10.533 6.634 26.916 1.00 74.94 168 ASN A C 1
ATOM 1393 O O . ASN A 1 168 ? -10.636 5.655 26.183 1.00 74.94 168 ASN A O 1
ATOM 1397 N N . GLN A 1 169 ? -9.354 6.996 27.432 1.00 77.81 169 GLN A N 1
ATOM 1398 C CA . GLN A 1 169 ? -8.105 6.281 27.175 1.00 77.81 169 GLN A CA 1
ATOM 1399 C C . GLN A 1 169 ? -8.164 4.841 27.691 1.00 77.81 169 GLN A C 1
ATOM 1401 O O . GLN A 1 169 ? -7.784 3.924 26.969 1.00 77.81 169 GLN A O 1
ATOM 1406 N N . LYS A 1 170 ? -8.698 4.622 28.900 1.00 80.12 170 LYS A N 1
ATOM 1407 C CA . LYS A 1 170 ? -8.871 3.266 29.439 1.00 80.12 170 LYS A CA 1
ATOM 1408 C C . LYS A 1 170 ? -9.807 2.434 28.558 1.00 80.12 170 LYS A C 1
ATOM 1410 O O . LYS A 1 170 ? -9.490 1.294 28.235 1.00 80.12 170 LYS A O 1
ATOM 1415 N N . ARG A 1 171 ? -10.928 3.020 28.123 1.00 79.62 171 ARG A N 1
ATOM 1416 C CA . ARG A 1 171 ? -11.882 2.345 27.232 1.00 79.62 171 ARG A CA 1
ATOM 1417 C C . ARG A 1 171 ? -11.255 2.002 25.879 1.00 79.62 171 ARG A C 1
ATOM 1419 O O . ARG A 1 171 ? -11.519 0.939 25.327 1.00 79.62 171 ARG A O 1
ATOM 1426 N N . PHE A 1 172 ? -10.413 2.886 25.359 1.00 83.31 172 PHE A N 1
ATOM 1427 C CA . PHE A 1 172 ? -9.674 2.654 24.125 1.00 83.31 172 PHE A CA 1
ATOM 1428 C C . PHE A 1 172 ? -8.623 1.544 24.270 1.00 83.31 172 PHE A C 1
ATOM 1430 O O . PHE A 1 172 ? -8.463 0.727 23.369 1.00 83.31 172 PHE A O 1
ATOM 1437 N N . GLU A 1 173 ? -7.939 1.457 25.411 1.00 85.38 173 GLU A N 1
ATOM 1438 C CA . GLU A 1 173 ? -7.002 0.361 25.685 1.00 85.38 173 GLU A CA 1
ATOM 1439 C C . GLU A 1 173 ? -7.709 -0.990 25.847 1.00 85.38 173 GLU A C 1
ATOM 1441 O O . GLU A 1 173 ? -7.226 -1.991 25.321 1.00 85.38 173 GLU A O 1
ATOM 1446 N N . GLU A 1 174 ? -8.881 -1.019 26.490 1.00 84.75 174 GLU A N 1
ATOM 1447 C CA . GLU A 1 174 ? -9.749 -2.205 26.524 1.00 84.75 174 GLU A CA 1
ATOM 1448 C C . GLU A 1 174 ? -10.161 -2.631 25.110 1.00 84.75 174 GLU A C 1
ATOM 1450 O O . GLU A 1 174 ? -10.065 -3.807 24.770 1.00 84.75 174 GLU A O 1
ATOM 1455 N N . LEU A 1 175 ? -10.537 -1.675 24.256 1.00 84.31 175 LEU A N 1
ATOM 1456 C CA . LEU A 1 175 ? -10.887 -1.945 22.863 1.00 84.31 175 LEU A CA 1
ATOM 1457 C C . LEU A 1 175 ? -9.715 -2.537 22.067 1.00 84.31 175 LEU A C 1
ATOM 1459 O O . LEU A 1 175 ? -9.900 -3.494 21.317 1.00 84.31 175 LEU A O 1
ATOM 1463 N N . LEU A 1 176 ? -8.507 -1.992 22.221 1.00 86.81 176 LEU A N 1
ATOM 1464 C CA . LEU A 1 176 ? -7.318 -2.559 21.582 1.00 86.81 176 LEU A CA 1
ATOM 1465 C C . LEU A 1 176 ? -7.064 -3.994 22.059 1.00 86.81 176 LEU A C 1
ATOM 1467 O O . LEU A 1 176 ? -6.756 -4.859 21.242 1.00 86.81 176 LEU A O 1
ATOM 1471 N N . ALA A 1 177 ? -7.232 -4.265 23.356 1.00 85.62 177 ALA A N 1
ATOM 1472 C CA . ALA A 1 177 ? -7.091 -5.612 23.904 1.00 85.62 177 ALA A CA 1
ATOM 1473 C C . ALA A 1 177 ? -8.153 -6.579 23.351 1.00 85.62 177 ALA A C 1
ATOM 1475 O O . ALA A 1 177 ? -7.816 -7.705 22.982 1.00 85.62 177 ALA A O 1
ATOM 1476 N N . GLU A 1 178 ? -9.411 -6.137 23.236 1.00 84.50 178 GLU A N 1
ATOM 1477 C CA . GLU A 1 178 ? -10.489 -6.905 22.601 1.00 84.50 178 GLU A CA 1
ATOM 1478 C C . GLU A 1 178 ? -10.146 -7.243 21.143 1.00 84.50 178 GLU A C 1
ATOM 1480 O O . GLU A 1 178 ? -10.309 -8.386 20.723 1.00 84.50 178 GLU A O 1
ATOM 1485 N N . LEU A 1 179 ? -9.629 -6.277 20.379 1.00 84.56 179 LEU A N 1
ATOM 1486 C CA . LEU A 1 179 ? -9.243 -6.477 18.982 1.00 84.56 179 LEU A CA 1
ATOM 1487 C C . LEU A 1 179 ? -8.043 -7.415 18.825 1.00 84.56 179 LEU A C 1
ATOM 1489 O O . LEU A 1 179 ? -8.061 -8.270 17.944 1.00 84.56 179 LEU A O 1
ATOM 1493 N N . HIS A 1 180 ? -7.030 -7.300 19.685 1.00 83.81 180 HIS A N 1
ATOM 1494 C CA . HIS A 1 180 ? -5.891 -8.222 19.686 1.00 83.81 180 HIS A CA 1
ATOM 1495 C C . HIS A 1 180 ? -6.300 -9.658 20.025 1.00 83.81 180 HIS A C 1
ATOM 1497 O O . HIS A 1 180 ? -5.738 -10.597 19.472 1.00 83.81 180 HIS A O 1
ATOM 1503 N N . ALA A 1 181 ? -7.304 -9.854 20.882 1.00 84.44 181 ALA A N 1
ATOM 1504 C CA . ALA A 1 181 ? -7.818 -11.190 21.179 1.00 84.44 181 ALA A CA 1
ATOM 1505 C C . ALA A 1 181 ? -8.508 -11.859 19.972 1.00 84.44 181 ALA A C 1
ATOM 1507 O O . ALA A 1 181 ? -8.673 -13.078 19.969 1.00 84.44 181 ALA A O 1
ATOM 1508 N N . LEU A 1 182 ? -8.916 -11.084 18.959 1.00 82.69 182 LEU A N 1
ATOM 1509 C CA . LEU A 1 182 ? -9.482 -11.592 17.702 1.00 82.69 182 LEU A CA 1
ATOM 1510 C C . LEU A 1 182 ? -8.410 -11.936 16.656 1.00 82.69 182 LEU A C 1
ATOM 1512 O O . LEU A 1 182 ? -8.740 -12.510 15.622 1.00 82.69 182 LEU A O 1
ATOM 1516 N N . ASP A 1 183 ? -7.158 -11.552 16.899 1.00 74.19 183 ASP A N 1
ATOM 1517 C CA . ASP A 1 183 ? -6.019 -11.751 15.995 1.00 74.19 183 ASP A CA 1
ATOM 1518 C C . ASP A 1 183 ? -5.306 -13.107 16.215 1.00 74.19 183 ASP A C 1
ATOM 1520 O O . ASP A 1 183 ? -4.252 -13.369 15.640 1.00 74.19 183 ASP A O 1
ATOM 1524 N N . ILE A 1 184 ? -5.884 -13.970 17.065 1.00 60.12 184 ILE A N 1
ATOM 1525 C CA . ILE A 1 184 ? -5.426 -15.332 17.410 1.00 60.12 184 ILE A CA 1
ATOM 1526 C C . ILE A 1 184 ? -6.218 -16.365 16.602 1.00 60.12 184 ILE A C 1
ATOM 1528 O O . ILE A 1 184 ? -5.587 -17.295 16.047 1.00 60.12 184 ILE A O 1
#

Mean predicted aligned error: 5.11 Å